Protein AF-A0A5J4XLV8-F1 (afdb_monomer)

Sequence (204 aa):
MEPTKLISLADFHRIQFVAARIASVKVNKTARVPAYLCSLELGTPLMELTAQHTKEEVNGKTLLAVANFPRKQIGPRMSDCLITGKSEQLKTNSRDLTWQNFTAANIKVGTVTDARLDTSIQHIESGRAAYIACIDFGANTGVQPAHAILDSKVFASPDALLHKQMLALTNLVNNNPVTPIILSVGGQAVLQPAKPVANGYVLA

Secondary structure (DSSP, 8-state):
-PPPPPB-HHHHHTS-EEEEEEEEEEE-TT-SS-EEEEEETTTEEEEEEETTS-HHHHTT-EEEEETTSPPEEETTEEE-TT----TTTS--S-S---HHHHHTS-EEEEEEEEEEE-TT--SPPTTEEEEEEEEE--TTT-EEEEEEEEETTTS-SGGGGTT-EEEEE--B--SSS---EE-EETTTEE---SS---TT-B--

Mean predicted aligned error: 7.86 Å

Radius of gyration: 18.02 Å; Cα contacts (8 Å, |Δi|>4): 442; chains: 1; bounding box: 50×33×42 Å

pLDDT: mean 81.4, std 15.74, range [31.06, 98.44]

Foldseek 3Di:
DPPQAFDEPVLVVLFDKDWWFWPAWDWPPPDPATWIFTDTPLQWGTDIGGPPDDRVLRHRDIDIAGQQADFPDDGPDGDSPSIDHPCVRDPHDHSHDDPVSVVSQFKWKWFFADKAWDPPDPDADPQKTKMWTFTQQDDVPGTFTEIEIARCVQCVGRVVRHGAIAIWRQRYPDPPPGGIYFDDDVRNGTDGDSDDDDRNDTDD

Nearest PDB structures (foldseek):
  3koj-assembly1_A  TM=5.271E-01  e=3.785E-01  Synechococcus elongatus PCC 6301
  8fzj-assembly1_l  TM=4.514E-01  e=5.889E-01  Escherichia coli
  6bhw-assembly2_E  TM=4.043E-01  e=6.223E-01  Bacillus subtilis subsp. subtilis str. 168
  6bhx-assembly1_D  TM=3.869E-01  e=6.577E-01  Bacillus subtilis subsp. subtilis str. 168
  7u5c-assembly1_C  TM=4.934E-01  e=1.081E+00  Homo sapiens

Solvent-accessible surface area (backbone atoms only — not comparable to full-atom values): 11513 Å² total; per-residue (Å²): 130,80,80,78,63,67,31,48,65,68,60,54,66,66,58,41,75,42,82,40,40,30,69,43,74,41,78,37,87,83,50,96,56,67,26,29,36,31,29,37,69,72,74,24,65,54,32,79,44,65,60,89,56,55,71,76,75,48,55,69,37,72,42,83,37,46,45,23,46,56,79,40,77,52,85,98,40,79,26,42,50,54,39,39,38,56,75,91,73,41,91,68,69,76,50,73,49,46,69,68,64,55,58,46,50,47,28,26,31,19,35,24,77,42,54,38,77,39,85,80,67,75,88,67,60,91,67,46,42,42,32,38,29,35,27,34,25,29,92,92,69,36,71,42,61,24,39,39,68,30,28,35,82,76,48,73,49,43,72,78,49,51,73,39,56,33,34,24,38,56,32,47,62,56,71,90,75,67,54,26,34,52,42,51,59,89,27,70,42,73,41,51,71,96,58,96,72,66,46,47,45,58,63,118

Structure (mmCIF, N/CA/C/O backbone):
data_AF-A0A5J4XLV8-F1
#
_entry.id   AF-A0A5J4XLV8-F1
#
loop_
_atom_site.group_PDB
_atom_site.id
_atom_site.type_symbol
_atom_site.label_atom_id
_atom_site.label_alt_id
_atom_site.label_comp_id
_atom_site.label_asym_id
_atom_site.label_entity_id
_atom_site.label_seq_id
_atom_site.pdbx_PDB_ins_code
_atom_site.Cartn_x
_atom_site.Cartn_y
_atom_site.Cartn_z
_atom_site.occupancy
_atom_site.B_iso_or_equiv
_atom_site.auth_seq_id
_atom_site.auth_comp_id
_atom_site.auth_asym_id
_atom_site.auth_atom_id
_atom_site.pdbx_PDB_model_num
ATOM 1 N N . MET A 1 1 ? -11.190 11.605 -17.755 1.00 49.19 1 MET A N 1
ATOM 2 C CA . MET A 1 1 ? -10.580 11.652 -16.408 1.00 49.19 1 MET A CA 1
ATOM 3 C C . MET A 1 1 ? -9.784 12.935 -16.324 1.00 49.19 1 MET A C 1
ATOM 5 O O . MET A 1 1 ? -9.013 13.183 -17.243 1.00 49.19 1 MET A O 1
ATOM 9 N N . GLU A 1 2 ? -9.988 13.755 -15.294 1.00 46.91 2 GLU A N 1
ATOM 10 C CA . GLU A 1 2 ? -9.080 14.882 -15.059 1.00 46.91 2 GLU A CA 1
ATOM 11 C C . GLU A 1 2 ? -7.661 14.356 -14.782 1.00 46.91 2 GLU A C 1
ATOM 13 O O . GLU A 1 2 ? -7.518 13.293 -14.160 1.00 46.91 2 GLU A O 1
ATOM 18 N N . PRO A 1 3 ? -6.611 15.043 -15.263 1.00 61.59 3 PRO A N 1
ATOM 19 C CA . PRO A 1 3 ? -5.239 14.644 -14.990 1.00 61.59 3 PRO A CA 1
ATOM 20 C C . PRO A 1 3 ? -5.006 14.633 -13.478 1.00 61.59 3 PRO A C 1
ATOM 22 O O . PRO A 1 3 ? -5.323 15.593 -12.777 1.00 61.59 3 PRO A O 1
ATOM 25 N N . THR A 1 4 ? -4.462 13.529 -12.960 1.00 74.06 4 THR A N 1
ATOM 26 C CA . THR A 1 4 ? -4.121 13.442 -11.538 1.00 74.06 4 THR A CA 1
ATOM 27 C C . THR A 1 4 ? -3.088 14.518 -11.217 1.00 74.06 4 THR A C 1
ATOM 29 O O . THR A 1 4 ? -1.989 14.508 -11.768 1.00 74.06 4 THR A O 1
ATOM 32 N N . LYS A 1 5 ? -3.436 15.438 -10.314 1.00 86.69 5 LYS A N 1
ATOM 33 C CA . LYS A 1 5 ? -2.518 16.471 -9.829 1.00 86.69 5 LYS A CA 1
ATOM 34 C C . LYS A 1 5 ? -1.270 15.811 -9.239 1.00 86.69 5 LYS A C 1
ATOM 36 O O . LYS A 1 5 ? -1.394 14.930 -8.392 1.00 86.69 5 LYS A O 1
ATOM 41 N N . LEU A 1 6 ? -0.086 16.234 -9.673 1.00 91.69 6 LEU A N 1
ATOM 42 C CA . LEU A 1 6 ? 1.169 15.745 -9.107 1.00 91.69 6 LEU A CA 1
ATOM 43 C C . LEU A 1 6 ? 1.390 16.312 -7.697 1.00 91.69 6 LEU A C 1
ATOM 45 O O . LEU A 1 6 ? 0.985 17.443 -7.413 1.00 91.69 6 LEU A O 1
ATOM 49 N N . ILE A 1 7 ? 2.046 15.540 -6.831 1.00 93.50 7 ILE A N 1
ATOM 50 C CA . ILE A 1 7 ? 2.396 15.949 -5.464 1.00 93.50 7 ILE A CA 1
ATOM 51 C C . ILE A 1 7 ? 3.906 15.967 -5.254 1.00 93.50 7 ILE A C 1
ATOM 53 O O . ILE A 1 7 ? 4.619 15.134 -5.802 1.00 93.50 7 ILE A O 1
ATOM 57 N N . SER A 1 8 ? 4.417 16.896 -4.449 1.00 93.19 8 SER A N 1
ATOM 58 C CA . SER A 1 8 ? 5.842 16.902 -4.111 1.00 93.19 8 SER A CA 1
ATOM 59 C C . SER A 1 8 ? 6.184 15.832 -3.066 1.00 93.19 8 SER A C 1
ATOM 61 O O . SER A 1 8 ? 5.317 15.352 -2.331 1.00 93.19 8 SER A O 1
ATOM 63 N N . LEU A 1 9 ? 7.472 15.496 -2.938 1.00 90.38 9 LEU A N 1
ATOM 64 C CA . LEU A 1 9 ? 7.950 14.643 -1.843 1.00 90.38 9 LEU A CA 1
ATOM 65 C C . LEU A 1 9 ? 7.656 15.258 -0.469 1.00 90.38 9 LEU A C 1
ATOM 67 O O . LEU A 1 9 ? 7.317 14.538 0.466 1.00 90.38 9 LEU A O 1
ATOM 71 N N . ALA A 1 10 ? 7.724 16.587 -0.360 1.00 91.00 10 ALA A N 1
ATOM 72 C CA . ALA A 1 10 ? 7.365 17.293 0.861 1.00 91.00 10 ALA A CA 1
ATOM 73 C C . ALA A 1 10 ? 5.879 17.103 1.202 1.00 91.00 10 ALA A C 1
ATOM 75 O O . ALA A 1 10 ? 5.565 16.788 2.347 1.00 91.00 10 ALA A O 1
ATOM 76 N N . ASP A 1 11 ? 4.978 17.218 0.219 1.00 92.00 11 ASP A N 1
ATOM 77 C CA . ASP A 1 11 ? 3.544 16.969 0.419 1.00 92.00 11 ASP A CA 1
ATOM 78 C C . ASP A 1 11 ? 3.285 15.530 0.868 1.00 92.00 11 ASP A C 1
ATOM 80 O O . ASP A 1 11 ? 2.522 15.309 1.808 1.00 92.00 11 ASP A O 1
ATOM 84 N N . PHE A 1 12 ? 3.957 14.555 0.248 1.00 91.44 12 PHE A N 1
ATOM 85 C CA . PHE A 1 12 ? 3.837 13.155 0.644 1.00 91.44 12 PHE A CA 1
ATOM 86 C C . PHE A 1 12 ? 4.337 12.916 2.077 1.00 91.44 12 PHE A C 1
ATOM 88 O O . PHE A 1 12 ? 3.645 12.284 2.870 1.00 91.44 12 PHE A O 1
ATOM 95 N N . HIS A 1 13 ? 5.490 13.481 2.452 1.00 88.94 13 HIS A N 1
ATOM 96 C CA . HIS A 1 13 ? 6.049 13.374 3.806 1.00 88.94 13 HIS A CA 1
ATOM 97 C C . HIS A 1 13 ? 5.199 14.052 4.888 1.00 88.94 13 HIS A C 1
ATOM 99 O O . HIS A 1 13 ? 5.360 13.745 6.073 1.00 88.94 13 HIS A O 1
ATOM 105 N N . ARG A 1 14 ? 4.269 14.946 4.521 1.00 89.94 14 ARG A N 1
ATOM 106 C CA . ARG A 1 14 ? 3.276 15.451 5.479 1.00 89.94 14 ARG A CA 1
ATOM 107 C C . ARG A 1 14 ? 2.314 14.359 5.931 1.00 89.94 14 ARG A C 1
ATOM 109 O O . ARG A 1 14 ? 1.771 14.492 7.022 1.00 89.94 14 ARG A O 1
ATOM 116 N N . ILE A 1 15 ? 2.098 13.301 5.152 1.00 88.56 15 ILE A N 1
ATOM 117 C CA . ILE A 1 15 ? 1.229 12.183 5.527 1.00 88.56 15 ILE A CA 1
ATOM 118 C C . ILE A 1 15 ? 2.027 11.219 6.406 1.00 88.56 15 ILE A C 1
ATOM 120 O O . ILE A 1 15 ? 2.972 10.577 5.951 1.00 88.56 15 ILE A O 1
ATOM 124 N N . GLN A 1 16 ? 1.642 11.089 7.675 1.00 84.06 16 GLN A N 1
ATOM 125 C CA . GLN A 1 16 ? 2.332 10.184 8.585 1.00 84.06 16 GLN A CA 1
ATOM 126 C C . GLN A 1 16 ? 1.680 8.805 8.593 1.00 84.06 16 GLN A C 1
ATOM 128 O O . GLN A 1 16 ? 0.716 8.562 9.321 1.00 84.06 16 GLN A O 1
ATOM 133 N N . PHE A 1 17 ? 2.252 7.888 7.820 1.00 84.06 17 PHE A N 1
ATOM 134 C CA . PHE A 1 17 ? 1.887 6.479 7.869 1.00 84.06 17 PHE A CA 1
ATOM 135 C C . PHE A 1 17 ? 2.520 5.774 9.071 1.00 84.06 17 PHE A C 1
ATOM 137 O O . PHE A 1 17 ? 3.694 5.970 9.382 1.00 84.06 17 PHE A O 1
ATOM 144 N N . VAL A 1 18 ? 1.747 4.913 9.728 1.00 78.62 18 VAL A N 1
ATOM 145 C CA . VAL A 1 18 ? 2.200 4.078 10.842 1.00 78.62 18 VAL A CA 1
ATOM 146 C C . VAL A 1 18 ? 1.751 2.644 10.594 1.00 78.62 18 VAL A C 1
ATOM 148 O O . VAL A 1 18 ? 0.561 2.384 10.430 1.00 78.62 18 VAL A O 1
ATOM 151 N N . ALA A 1 19 ? 2.706 1.715 10.576 1.00 78.00 19 ALA A N 1
ATOM 152 C CA . ALA A 1 19 ? 2.425 0.286 10.599 1.00 78.00 19 ALA A CA 1
ATOM 153 C C . ALA A 1 19 ? 2.292 -0.162 12.059 1.00 78.00 19 ALA A C 1
ATOM 155 O O . ALA A 1 19 ? 3.236 -0.028 12.837 1.00 78.00 19 ALA A O 1
ATOM 156 N N . ALA A 1 20 ? 1.124 -0.668 12.442 1.00 75.88 20 ALA A N 1
ATOM 157 C CA . ALA A 1 20 ? 0.829 -1.006 13.826 1.00 75.88 20 ALA A CA 1
ATOM 158 C C . ALA A 1 20 ? 0.166 -2.373 13.945 1.00 75.88 20 ALA A C 1
ATOM 160 O O . ALA A 1 20 ? -0.808 -2.668 13.251 1.00 75.88 20 ALA A O 1
ATOM 161 N N . ARG A 1 21 ? 0.675 -3.198 14.862 1.00 81.69 21 ARG A N 1
ATOM 162 C CA . ARG A 1 21 ? 0.064 -4.481 15.197 1.00 81.69 21 ARG A CA 1
ATOM 163 C C . ARG A 1 21 ? -1.148 -4.275 16.093 1.00 81.69 21 ARG A C 1
ATOM 165 O O . ARG A 1 21 ? -1.104 -3.506 17.054 1.00 81.69 21 ARG A O 1
ATOM 172 N N . ILE A 1 22 ? -2.220 -4.992 15.786 1.00 80.75 22 ILE A N 1
ATOM 173 C CA . ILE A 1 22 ? -3.427 -5.003 16.602 1.00 80.75 22 ILE A CA 1
ATOM 174 C C . ILE A 1 22 ? -3.209 -5.882 17.830 1.00 80.75 22 ILE A C 1
ATOM 176 O O . ILE A 1 22 ? -3.033 -7.094 17.717 1.00 80.75 22 ILE A O 1
ATOM 180 N N . ALA A 1 23 ? -3.276 -5.248 18.998 1.00 79.69 23 ALA A N 1
ATOM 181 C CA . ALA A 1 23 ? -3.174 -5.875 20.307 1.00 79.69 23 ALA A CA 1
ATOM 182 C C . ALA A 1 23 ? -4.492 -6.536 20.743 1.00 79.69 23 ALA A C 1
ATOM 184 O O . ALA A 1 23 ? -4.485 -7.583 21.383 1.00 79.69 23 ALA A O 1
ATOM 185 N N . SER A 1 24 ? -5.642 -5.921 20.439 1.00 79.69 24 SER A N 1
ATOM 186 C CA . SER A 1 24 ? -6.953 -6.503 20.763 1.00 79.69 24 SER A CA 1
ATOM 187 C C . SER A 1 24 ? -8.072 -5.946 19.890 1.00 79.69 24 SER A C 1
ATOM 189 O O . SER A 1 24 ? -7.963 -4.829 19.392 1.00 79.69 24 SER A O 1
ATOM 191 N N . VAL A 1 25 ? -9.163 -6.705 19.744 1.00 81.69 25 VAL A N 1
ATOM 192 C CA . VAL A 1 25 ? -10.350 -6.333 18.956 1.00 81.69 25 VAL A CA 1
ATOM 193 C C . VAL A 1 25 ? -11.621 -6.557 19.782 1.00 81.69 25 VAL A C 1
ATOM 195 O O . VAL A 1 25 ? -11.826 -7.639 20.341 1.00 81.69 25 VAL A O 1
ATOM 198 N N . LYS A 1 26 ? -12.501 -5.551 19.851 1.00 81.50 26 LYS A N 1
ATOM 199 C CA . LYS A 1 26 ? -13.803 -5.599 20.546 1.00 81.50 26 LYS A CA 1
ATOM 200 C C . LYS A 1 26 ? -14.918 -5.122 19.620 1.00 81.50 26 LYS A C 1
ATOM 202 O O . LYS A 1 26 ? -14.705 -4.214 18.838 1.00 81.50 26 LYS A O 1
ATOM 207 N N . VAL A 1 27 ? -16.121 -5.682 19.714 1.00 80.56 27 VAL A N 1
ATOM 208 C CA . VAL A 1 27 ? -17.274 -5.200 18.925 1.00 80.56 27 VAL A CA 1
ATOM 209 C C . VAL A 1 27 ? -17.717 -3.819 19.423 1.00 80.56 27 VAL A C 1
ATOM 211 O O . VAL A 1 27 ? -17.908 -3.635 20.629 1.00 80.56 27 VAL A O 1
ATOM 214 N N . ASN A 1 28 ? -17.928 -2.865 18.511 1.00 78.38 28 ASN A N 1
ATOM 215 C CA . ASN A 1 28 ? -18.548 -1.580 18.819 1.00 78.38 28 ASN A CA 1
ATOM 216 C C . ASN A 1 28 ? -20.077 -1.719 18.839 1.00 78.38 28 ASN A C 1
ATOM 218 O O . ASN A 1 28 ? -20.755 -1.481 17.844 1.00 78.38 28 ASN A O 1
ATOM 222 N N . LYS A 1 29 ? -20.636 -2.078 19.999 1.00 80.62 29 LYS A N 1
ATOM 223 C CA . LYS A 1 29 ? -22.095 -2.214 20.175 1.00 80.62 29 LYS A CA 1
ATOM 224 C C . LYS A 1 29 ? -22.867 -0.895 20.020 1.00 80.62 29 LYS A C 1
ATOM 226 O O . LYS A 1 29 ? -24.085 -0.923 19.918 1.00 80.62 29 LYS A O 1
ATOM 231 N N . THR A 1 30 ? -22.174 0.245 20.047 1.00 73.31 30 THR A N 1
ATOM 232 C CA . THR A 1 30 ? -22.780 1.584 19.947 1.00 73.31 30 THR A CA 1
ATOM 233 C C . THR A 1 30 ? -22.734 2.174 18.536 1.00 73.31 30 THR A C 1
ATOM 235 O O . THR A 1 30 ? -23.269 3.260 18.317 1.00 73.31 30 THR A O 1
ATOM 238 N N . ALA A 1 31 ? -22.095 1.494 17.579 1.00 69.56 31 ALA A N 1
ATOM 239 C CA . ALA A 1 31 ? -21.977 1.982 16.211 1.00 69.56 31 ALA A CA 1
ATOM 240 C C . ALA A 1 31 ? -23.289 1.816 15.430 1.00 69.56 31 ALA A C 1
ATOM 242 O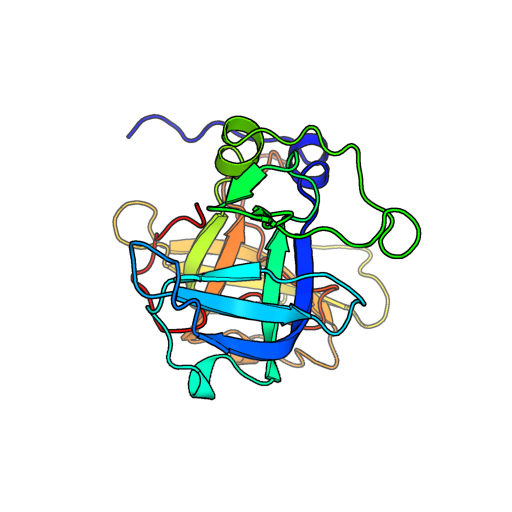 O . ALA A 1 31 ? -23.983 0.810 15.559 1.00 69.56 31 ALA A O 1
ATOM 243 N N . ARG A 1 32 ? -23.600 2.794 14.568 1.00 69.94 32 ARG A N 1
ATOM 244 C CA . ARG A 1 32 ? -24.739 2.711 13.631 1.00 69.94 32 ARG A CA 1
ATOM 245 C C . ARG A 1 32 ? -24.514 1.675 12.526 1.00 69.94 32 ARG A C 1
ATOM 247 O O . ARG A 1 32 ? -25.474 1.138 11.990 1.00 69.94 32 ARG A O 1
ATOM 254 N N . VAL A 1 33 ? -23.252 1.419 12.188 1.00 70.56 33 VAL A N 1
ATOM 255 C CA . VAL A 1 33 ? -22.809 0.395 11.235 1.00 70.56 33 VAL A CA 1
ATOM 256 C C . VAL A 1 33 ? -21.956 -0.605 12.011 1.00 70.56 33 VAL A C 1
ATOM 258 O O . VAL A 1 33 ? -21.163 -0.160 12.841 1.00 70.56 33 VAL A O 1
ATOM 261 N N . PRO A 1 34 ? -22.074 -1.925 11.773 1.00 73.31 34 PRO A N 1
ATOM 262 C CA . PRO A 1 34 ? -21.227 -2.910 12.433 1.00 73.31 34 PRO A CA 1
ATOM 263 C C . PRO A 1 34 ? -19.745 -2.537 12.331 1.00 73.31 34 PRO A C 1
ATOM 265 O O . PRO A 1 34 ? -19.217 -2.330 11.236 1.00 73.31 34 PRO A O 1
ATOM 268 N N . ALA A 1 35 ? -19.083 -2.434 13.480 1.00 72.25 35 ALA A N 1
ATOM 269 C CA . ALA A 1 35 ? -17.694 -2.014 13.568 1.00 72.25 35 ALA A CA 1
ATOM 270 C C . ALA A 1 35 ? -16.994 -2.641 14.777 1.00 72.25 35 ALA A C 1
ATOM 272 O O . ALA A 1 35 ? -17.630 -3.094 15.735 1.00 72.25 35 ALA A O 1
ATOM 273 N N . TYR A 1 36 ? -15.668 -2.644 14.739 1.00 75.44 36 TYR A N 1
ATOM 274 C CA . TYR A 1 36 ? -14.790 -3.101 15.799 1.00 75.44 36 TYR A CA 1
ATOM 275 C C . TYR A 1 36 ? -13.962 -1.948 16.352 1.00 75.44 36 TYR A C 1
ATOM 277 O O . TYR A 1 36 ? -13.490 -1.099 15.608 1.00 75.44 36 TYR A O 1
ATOM 285 N N . LEU A 1 37 ? -13.745 -1.961 17.661 1.00 74.19 37 LEU A N 1
ATOM 286 C CA . LEU A 1 37 ? -12.768 -1.153 18.370 1.00 74.19 37 LEU A CA 1
ATOM 287 C C . LEU A 1 37 ? -11.480 -1.972 18.507 1.00 74.19 37 LEU A C 1
ATOM 289 O O . LEU A 1 37 ? -11.463 -2.963 19.246 1.00 74.19 37 LEU A O 1
ATOM 293 N N . CYS A 1 38 ? -10.413 -1.571 17.821 1.00 72.38 38 CYS A N 1
ATOM 294 C CA . CYS A 1 38 ? -9.117 -2.247 17.872 1.00 72.38 38 CYS A CA 1
ATOM 295 C C . CYS A 1 38 ? -8.104 -1.435 18.690 1.00 72.38 38 CYS A C 1
ATOM 297 O O . CYS A 1 38 ? -7.987 -0.229 18.507 1.00 72.38 38 CYS A O 1
ATOM 299 N N . SER A 1 39 ? -7.348 -2.076 19.578 1.00 72.44 39 SER A N 1
ATOM 300 C CA . SER A 1 39 ? -6.186 -1.474 20.252 1.00 72.44 39 SER A CA 1
ATOM 301 C C . SER A 1 39 ? -4.908 -1.838 19.511 1.00 72.44 39 SER A C 1
ATOM 303 O O . SER A 1 39 ? -4.804 -2.959 19.017 1.00 72.44 39 SER A O 1
ATOM 305 N N . LEU A 1 40 ? -3.925 -0.940 19.488 1.00 73.62 40 LEU A N 1
ATOM 306 C CA . LEU A 1 40 ? -2.628 -1.176 18.851 1.00 73.62 40 LEU A CA 1
ATOM 307 C C . LEU A 1 40 ? -1.512 -1.338 19.887 1.00 73.62 40 LEU A C 1
ATOM 309 O O . LEU A 1 40 ? -1.554 -0.719 20.948 1.00 73.62 40 LEU A O 1
ATOM 313 N N . GLU A 1 41 ? -0.493 -2.133 19.557 1.00 71.56 41 GLU A N 1
ATOM 314 C CA . GLU A 1 41 ? 0.671 -2.376 20.429 1.00 71.56 41 GLU A CA 1
ATOM 315 C C . GLU A 1 41 ? 1.546 -1.125 20.651 1.00 71.56 41 GLU A C 1
ATOM 317 O O . GLU A 1 41 ? 2.334 -1.081 21.589 1.00 71.56 41 GLU A O 1
ATOM 322 N N . LEU A 1 42 ? 1.350 -0.056 19.872 1.00 63.19 42 LEU A N 1
ATOM 323 C CA . LEU A 1 42 ? 2.042 1.235 20.011 1.00 63.19 42 LEU A CA 1
ATOM 324 C C . LEU A 1 42 ? 1.488 2.114 21.163 1.00 63.19 42 LEU A C 1
ATOM 326 O O . LEU A 1 42 ? 1.550 3.342 21.095 1.00 63.19 42 LEU A O 1
ATOM 330 N N . GLY A 1 43 ? 0.882 1.518 22.199 1.00 48.97 43 GLY A N 1
ATOM 331 C CA . GLY A 1 43 ? 0.344 2.235 23.373 1.00 48.97 43 GLY A CA 1
ATOM 332 C C . GLY A 1 43 ? -0.895 3.108 23.100 1.00 48.97 43 GLY A C 1
ATOM 333 O O . GLY A 1 43 ? -1.221 4.016 23.863 1.00 48.97 43 GLY A O 1
ATOM 334 N N . THR A 1 44 ? -1.584 2.859 21.991 1.00 52.25 44 THR A N 1
ATOM 335 C CA . THR A 1 44 ? -2.524 3.778 21.329 1.00 52.25 44 THR A CA 1
ATOM 336 C C . THR A 1 44 ? -3.994 3.445 21.674 1.00 52.25 44 THR A C 1
ATOM 338 O O . THR A 1 44 ? -4.336 2.257 21.685 1.00 52.25 44 THR A O 1
ATOM 341 N N . PRO A 1 45 ? -4.911 4.409 21.943 1.00 49.28 45 PRO A N 1
ATOM 342 C CA . PRO A 1 45 ? -6.326 4.115 22.150 1.00 49.28 45 PRO A CA 1
ATOM 343 C C . PRO A 1 45 ? -7.018 3.679 20.848 1.00 49.28 45 PRO A C 1
ATOM 345 O O . PRO A 1 45 ? -6.459 3.718 19.756 1.00 49.28 45 PRO A O 1
ATOM 348 N N . LEU A 1 46 ? -8.259 3.228 21.010 1.00 51.00 46 LEU A N 1
ATOM 349 C CA . LEU A 1 46 ? -9.014 2.395 20.077 1.00 51.00 46 LEU A CA 1
ATOM 350 C C . LEU A 1 46 ? -9.217 3.028 18.683 1.00 51.00 46 LEU A C 1
ATOM 352 O O . LEU A 1 46 ? -9.727 4.141 18.580 1.00 51.00 46 LEU A O 1
ATOM 356 N N . MET A 1 47 ? -8.900 2.283 17.620 1.00 60.97 47 MET A N 1
ATOM 357 C CA . MET A 1 47 ? -9.326 2.568 16.245 1.00 60.97 47 MET A CA 1
ATOM 358 C C . MET A 1 47 ? -10.667 1.908 15.941 1.00 60.97 47 MET A C 1
ATOM 360 O O . MET A 1 47 ? -10.929 0.816 16.440 1.00 60.97 47 MET A O 1
ATOM 364 N N . GLU A 1 48 ? -11.498 2.543 15.116 1.00 52.34 48 GLU A N 1
ATOM 365 C CA . GLU A 1 48 ? -12.750 1.943 14.654 1.00 52.34 48 GLU A CA 1
ATOM 366 C C . GLU A 1 48 ? -12.588 1.385 13.240 1.00 52.34 48 GLU A C 1
ATOM 368 O O . GLU A 1 48 ? -12.271 2.118 12.307 1.00 52.34 48 GLU A O 1
ATOM 373 N N . LEU A 1 49 ? -12.795 0.078 13.096 1.00 62.28 49 LEU A N 1
ATOM 374 C CA . LEU A 1 49 ? -12.748 -0.643 11.829 1.00 62.28 49 LEU A CA 1
ATOM 375 C C . LEU A 1 49 ? -14.160 -1.129 11.497 1.00 62.28 49 LEU A C 1
ATOM 377 O O . LEU A 1 49 ? -14.735 -1.902 12.259 1.00 62.28 49 LEU A O 1
ATOM 381 N N . THR A 1 50 ? -14.735 -0.696 10.378 1.00 58.59 50 THR A N 1
ATOM 382 C CA . THR A 1 50 ? -16.033 -1.212 9.915 1.00 58.59 50 THR A CA 1
ATOM 383 C C . THR A 1 50 ? -15.939 -2.713 9.619 1.00 58.59 50 THR A C 1
ATOM 385 O O . THR A 1 50 ? -14.889 -3.218 9.223 1.00 58.59 50 THR A O 1
ATOM 388 N N . ALA A 1 51 ? -17.025 -3.461 9.836 1.00 59.25 51 ALA A N 1
ATOM 389 C CA . ALA A 1 51 ? -17.033 -4.928 9.807 1.00 59.25 51 ALA A CA 1
ATOM 390 C C . ALA A 1 51 ? -16.998 -5.536 8.386 1.00 59.25 51 ALA A C 1
ATOM 392 O O . ALA A 1 51 ? -17.774 -6.428 8.059 1.00 59.25 51 ALA A O 1
ATOM 393 N N . GLN A 1 52 ? -16.087 -5.066 7.532 1.00 65.06 52 GLN A N 1
ATOM 394 C CA . GLN A 1 52 ? -15.729 -5.725 6.266 1.00 65.06 52 GLN A CA 1
ATOM 395 C C . GLN A 1 52 ? -14.761 -6.909 6.473 1.00 65.06 52 GLN A C 1
ATOM 397 O O . GLN A 1 52 ? -14.496 -7.696 5.558 1.00 65.06 52 GLN A O 1
ATOM 402 N N . HIS A 1 53 ? -14.240 -7.041 7.693 1.00 67.62 53 HIS A N 1
ATOM 403 C CA . HIS A 1 53 ? -13.362 -8.117 8.126 1.00 67.62 53 HIS A CA 1
ATOM 404 C C . HIS A 1 53 ? -13.915 -8.784 9.377 1.00 67.62 53 HIS A C 1
ATOM 406 O O . HIS A 1 53 ? -14.564 -8.120 10.180 1.00 67.62 53 HIS A O 1
ATOM 412 N N . THR A 1 54 ? -13.649 -10.072 9.570 1.00 73.38 54 THR A N 1
ATOM 413 C CA . THR A 1 54 ? -13.989 -10.734 10.835 1.00 73.38 54 THR A CA 1
ATOM 414 C C . THR A 1 54 ? -12.990 -10.353 11.926 1.00 73.38 54 THR A C 1
ATOM 416 O O . THR A 1 54 ? -11.871 -9.908 11.661 1.00 73.38 54 THR A O 1
ATOM 419 N N . LYS A 1 55 ? -13.369 -10.549 13.191 1.00 72.62 55 LYS A N 1
ATOM 420 C CA . LYS A 1 55 ? -12.465 -10.322 14.326 1.00 72.62 55 LYS A CA 1
ATOM 421 C C . LYS A 1 55 ? -11.195 -11.173 14.198 1.00 72.62 55 LYS A C 1
ATOM 423 O O . LYS A 1 55 ? -10.101 -10.703 14.502 1.00 72.62 55 LYS A O 1
ATOM 428 N N . GLU A 1 56 ? -11.353 -12.409 13.743 1.00 76.44 56 GLU A N 1
ATOM 429 C CA . GLU A 1 56 ? -10.299 -13.405 13.569 1.00 76.44 56 GLU A CA 1
ATOM 430 C C . GLU A 1 56 ? -9.356 -13.033 12.417 1.00 76.44 56 GLU A C 1
ATOM 432 O O . GLU A 1 56 ? -8.151 -13.240 12.525 1.00 76.44 56 GLU A O 1
ATOM 437 N N . GLU A 1 57 ? -9.880 -12.424 11.348 1.00 72.44 57 GLU A N 1
ATOM 438 C CA . GLU A 1 57 ? -9.076 -11.917 10.229 1.00 72.44 57 GLU A CA 1
ATOM 439 C C . GLU A 1 57 ? -8.166 -10.752 10.639 1.00 72.44 57 GLU A C 1
ATOM 441 O O . GLU A 1 57 ? -7.097 -10.573 10.058 1.00 72.44 57 GLU A O 1
ATOM 446 N N . VAL A 1 58 ? -8.593 -9.961 11.627 1.00 72.81 58 VAL A N 1
ATOM 447 C CA . VAL A 1 58 ? -7.973 -8.686 12.017 1.00 72.81 58 VAL A CA 1
ATOM 448 C C . VAL A 1 58 ? -7.007 -8.861 13.192 1.00 72.81 58 VAL A C 1
ATOM 450 O O . VAL A 1 58 ? -5.965 -8.209 13.252 1.00 72.81 58 VAL A O 1
ATOM 453 N N . ASN A 1 59 ? -7.314 -9.753 14.134 1.00 77.00 59 ASN A N 1
ATOM 454 C CA . ASN A 1 59 ? -6.534 -9.907 15.358 1.00 77.00 59 ASN A CA 1
ATOM 455 C C . ASN A 1 59 ? -5.074 -10.323 15.084 1.00 77.00 59 ASN A C 1
ATOM 457 O O . ASN A 1 59 ? -4.808 -11.268 14.344 1.00 77.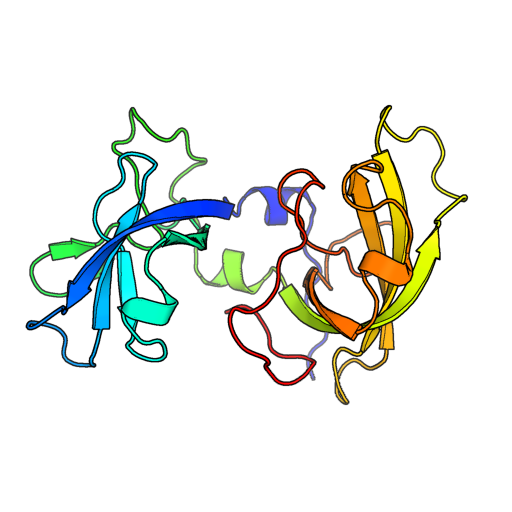00 59 ASN A O 1
ATOM 461 N N . GLY A 1 60 ? -4.116 -9.619 15.698 1.00 74.88 60 GLY A N 1
ATOM 462 C CA . GLY A 1 60 ? -2.682 -9.876 15.525 1.00 74.88 60 GLY A CA 1
ATOM 463 C C . GLY A 1 60 ? -2.104 -9.479 14.162 1.00 74.88 60 GLY A C 1
ATOM 464 O O . GLY A 1 60 ? -0.911 -9.687 13.938 1.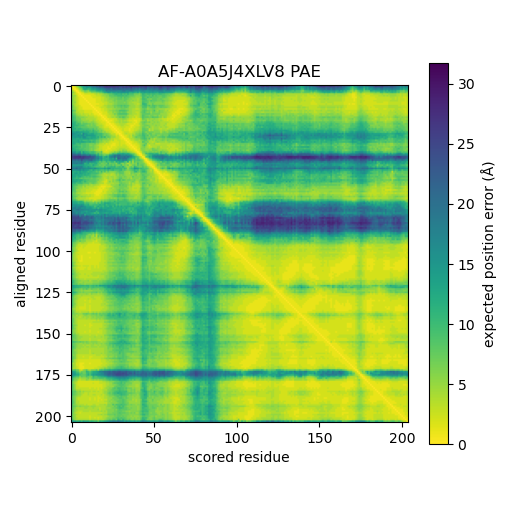00 74.88 60 GLY A O 1
ATOM 465 N N . LYS A 1 61 ? -2.905 -8.902 13.256 1.00 80.94 61 LYS A N 1
ATOM 466 C CA . LYS A 1 61 ? -2.411 -8.338 11.995 1.00 80.94 61 LYS A CA 1
ATOM 467 C C . LYS A 1 61 ? -1.775 -6.971 12.213 1.00 80.94 61 LYS A C 1
ATOM 469 O O . LYS A 1 61 ? -2.111 -6.248 13.154 1.00 80.94 61 LYS A O 1
ATOM 474 N N . THR A 1 62 ? -0.884 -6.615 11.297 1.00 79.25 62 THR A N 1
ATOM 475 C CA . THR A 1 62 ? -0.344 -5.261 11.171 1.00 79.25 62 THR A CA 1
ATOM 476 C C . THR A 1 62 ? -1.196 -4.482 10.182 1.00 79.25 62 THR A C 1
ATOM 478 O O . THR A 1 62 ? -1.416 -4.940 9.063 1.00 79.25 62 THR A O 1
ATOM 481 N N . LEU A 1 63 ? -1.665 -3.308 10.591 1.00 78.50 63 LEU A N 1
ATOM 482 C CA . LEU A 1 63 ? -2.404 -2.380 9.742 1.00 78.50 63 LEU A CA 1
ATOM 483 C C . LEU A 1 63 ? -1.554 -1.155 9.431 1.00 78.50 63 LEU A C 1
ATOM 485 O O . LEU A 1 63 ? -0.726 -0.744 10.243 1.00 78.50 63 LEU A O 1
ATOM 489 N N . LEU A 1 64 ? -1.807 -0.556 8.271 1.00 81.69 64 LEU A N 1
ATOM 490 C CA . LEU A 1 64 ? -1.348 0.787 7.944 1.00 81.69 64 LEU A CA 1
ATOM 491 C C . LEU A 1 64 ? -2.394 1.800 8.427 1.00 81.69 64 LEU A C 1
ATOM 493 O O . LEU A 1 64 ? -3.570 1.679 8.090 1.00 81.69 64 LEU A O 1
ATOM 497 N N . ALA A 1 65 ? -1.968 2.802 9.188 1.00 77.88 65 ALA A N 1
ATOM 498 C CA . ALA A 1 65 ? -2.805 3.900 9.665 1.00 77.88 65 ALA A CA 1
ATOM 499 C C . ALA A 1 65 ? -2.174 5.262 9.339 1.00 77.88 65 ALA A C 1
ATOM 501 O O . ALA A 1 65 ? -0.970 5.336 9.100 1.00 77.88 65 ALA A O 1
ATOM 502 N N . VAL A 1 66 ? -2.973 6.335 9.348 1.00 78.81 66 VAL A N 1
ATOM 503 C CA . VAL A 1 66 ? -2.512 7.714 9.098 1.00 78.81 66 VAL A CA 1
ATOM 504 C C . VAL A 1 66 ? -2.651 8.554 10.368 1.00 78.81 66 VAL A C 1
ATOM 506 O O . VAL A 1 66 ? -3.731 9.038 10.698 1.00 78.81 66 VAL A O 1
ATOM 509 N N . ALA A 1 67 ? -1.547 8.757 11.079 1.00 74.62 67 ALA A N 1
ATOM 510 C CA . ALA A 1 67 ? -1.563 9.146 12.491 1.00 74.62 67 ALA A CA 1
ATOM 511 C C . ALA A 1 67 ? -1.684 10.657 12.778 1.00 74.62 67 ALA A C 1
ATOM 513 O O . ALA A 1 67 ? -1.736 11.059 13.943 1.00 74.62 67 ALA A O 1
ATOM 514 N N . ASN A 1 68 ? -1.697 11.517 11.754 1.00 77.06 68 ASN A N 1
ATOM 515 C CA . ASN A 1 68 ? -1.612 12.973 11.932 1.00 77.06 68 ASN A CA 1
ATOM 516 C C . ASN A 1 68 ? -2.806 13.773 11.379 1.00 77.06 68 ASN A C 1
ATOM 518 O O . ASN A 1 68 ? -2.681 14.964 11.095 1.00 77.06 68 ASN A O 1
ATOM 522 N N . PHE A 1 69 ? -3.985 13.153 11.294 1.00 78.88 69 PHE A N 1
ATOM 523 C CA . PHE A 1 69 ? -5.244 13.892 11.162 1.00 78.88 69 PHE A CA 1
ATOM 524 C C . PHE A 1 69 ? -5.621 14.619 12.472 1.00 78.88 69 PHE A C 1
ATOM 526 O O . PHE A 1 69 ? -5.278 14.146 13.564 1.00 78.88 69 PHE A O 1
ATOM 533 N N . PRO A 1 70 ? -6.377 15.734 12.401 1.00 74.50 70 PRO A N 1
ATOM 534 C CA . PRO A 1 70 ? -7.042 16.310 13.565 1.00 74.50 70 PRO A CA 1
ATOM 535 C C . PRO A 1 70 ? -7.953 15.286 14.258 1.00 74.50 70 PRO A C 1
ATOM 537 O O . PRO A 1 70 ? -8.553 14.428 13.605 1.00 74.50 70 PRO A O 1
ATOM 540 N N . ARG A 1 71 ? -8.093 15.395 15.585 1.00 71.38 71 ARG A N 1
ATOM 541 C CA . ARG A 1 71 ? -8.968 14.509 16.373 1.00 71.38 71 ARG A CA 1
ATOM 542 C C . ARG A 1 71 ? -10.421 14.647 15.908 1.00 71.38 71 ARG A C 1
ATOM 544 O O . ARG A 1 71 ? -10.892 15.768 15.716 1.00 71.38 71 ARG A O 1
ATOM 551 N N . LYS A 1 72 ? -11.145 13.533 15.768 1.00 64.94 72 LYS A N 1
ATOM 552 C CA . LYS A 1 72 ? -12.570 13.527 15.396 1.00 64.94 72 LYS A CA 1
ATOM 553 C C . LYS A 1 72 ? -13.431 12.971 16.530 1.00 64.94 72 LYS A C 1
ATOM 555 O O . LYS A 1 72 ? -12.983 12.211 17.378 1.00 64.94 72 LYS A O 1
ATOM 560 N N . GLN A 1 73 ? -14.702 13.341 16.572 1.00 59.84 73 GLN A N 1
ATOM 561 C CA . GLN A 1 73 ? -15.654 12.694 17.473 1.00 59.84 73 GLN A CA 1
ATOM 562 C C . GLN A 1 73 ? -16.277 11.489 16.761 1.00 59.84 73 GLN A C 1
ATOM 564 O O . GLN A 1 73 ? -16.762 11.636 15.640 1.00 59.84 73 GLN A O 1
ATOM 569 N N . ILE A 1 74 ? -16.284 10.309 17.393 1.00 58.59 74 ILE A N 1
ATOM 570 C CA . ILE A 1 74 ? -17.025 9.143 16.890 1.00 58.59 74 ILE A CA 1
ATOM 571 C C . ILE A 1 74 ? -17.939 8.616 18.002 1.00 58.59 74 ILE A C 1
ATOM 573 O O . ILE A 1 74 ? -17.502 8.027 18.994 1.00 58.59 74 ILE A O 1
ATOM 577 N N . GLY A 1 75 ? -19.240 8.873 17.845 1.00 64.69 75 GLY A N 1
ATOM 578 C CA . GLY A 1 75 ? -20.254 8.544 18.848 1.00 64.69 75 GLY A CA 1
ATOM 579 C C . GLY A 1 75 ? -20.040 9.304 20.172 1.00 64.69 75 GLY A C 1
ATOM 580 O O . GLY A 1 75 ? -19.779 10.510 20.144 1.00 64.69 75 GLY A O 1
ATOM 581 N N . PRO A 1 76 ? -20.149 8.636 21.341 1.00 57.41 76 PRO A N 1
ATOM 582 C CA . PRO A 1 76 ? -19.940 9.261 22.650 1.00 57.41 76 PRO A CA 1
ATOM 583 C C . PRO A 1 76 ? -18.455 9.413 23.022 1.00 57.41 76 PRO A C 1
ATOM 585 O O . PRO A 1 76 ? -18.141 9.884 24.112 1.00 57.41 76 PRO A O 1
ATOM 588 N N . ARG A 1 77 ? -17.529 8.970 22.162 1.00 56.38 77 ARG A N 1
ATOM 589 C CA . ARG A 1 77 ? -16.088 9.031 22.411 1.00 56.38 77 ARG A CA 1
ATOM 590 C C . ARG A 1 77 ? -15.438 10.021 21.455 1.00 56.38 77 ARG A C 1
ATOM 592 O O . ARG A 1 77 ? -15.784 10.098 20.277 1.00 56.38 77 ARG A O 1
ATOM 599 N N . MET A 1 78 ? -14.443 10.744 21.953 1.00 54.44 78 MET A N 1
ATOM 600 C CA . MET A 1 78 ? -13.473 11.377 21.067 1.00 54.44 78 MET A CA 1
ATOM 601 C C . MET A 1 78 ? -12.639 10.254 20.461 1.00 54.44 78 MET A C 1
ATOM 603 O O . MET A 1 78 ? -11.939 9.546 21.186 1.00 54.44 78 MET A O 1
ATOM 607 N N . SER A 1 79 ? -12.801 10.035 19.158 1.00 53.03 79 SER A N 1
ATOM 608 C CA . SER A 1 79 ? -11.997 9.065 18.442 1.00 53.03 79 SER A CA 1
ATOM 609 C C . SER A 1 79 ? -10.827 9.767 17.811 1.00 53.03 79 SER A C 1
ATOM 611 O O . SER A 1 79 ? -10.894 10.612 16.922 1.00 53.03 79 SER A O 1
ATOM 613 N N . ASP A 1 80 ? -9.706 9.303 18.274 1.00 50.62 80 ASP A N 1
ATOM 614 C CA . ASP A 1 80 ? -8.430 9.702 17.788 1.00 50.62 80 ASP A CA 1
ATOM 615 C C . ASP A 1 80 ? -8.039 8.926 16.516 1.00 50.62 80 ASP A C 1
ATOM 617 O O . ASP A 1 80 ? -6.931 9.083 16.025 1.00 50.62 80 ASP A O 1
ATOM 621 N N . CYS A 1 81 ? -8.931 8.115 15.935 1.00 48.53 81 CYS A N 1
ATOM 622 C CA . CYS A 1 81 ? -8.683 7.383 14.694 1.00 48.53 81 CYS A CA 1
ATOM 623 C C . CYS A 1 81 ? -8.860 8.300 13.464 1.00 48.53 81 CYS A C 1
ATOM 625 O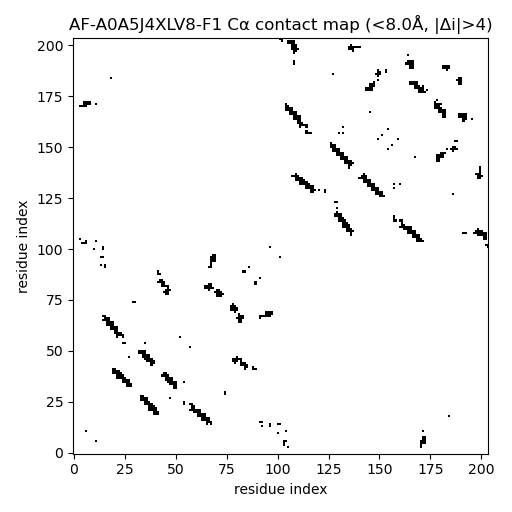 O . CYS A 1 81 ? -9.954 8.816 13.246 1.00 48.53 81 CYS A O 1
ATOM 627 N N . LEU A 1 82 ? -7.835 8.604 12.656 1.00 44.00 82 LEU A N 1
ATOM 628 C CA . LEU A 1 82 ? -6.839 7.699 12.042 1.00 44.00 82 LEU A CA 1
ATOM 629 C C . LEU A 1 82 ? -5.498 7.472 12.802 1.00 44.00 82 LEU A C 1
ATOM 631 O O . LEU A 1 82 ? -4.555 6.917 12.248 1.00 44.00 82 LEU A O 1
ATOM 635 N N . ILE A 1 83 ? -5.517 7.720 14.115 1.00 42.00 83 ILE A N 1
ATOM 636 C CA . ILE A 1 83 ? -4.900 7.017 15.268 1.00 42.00 83 ILE A CA 1
ATOM 637 C C . ILE A 1 83 ? -3.876 7.886 16.026 1.00 42.00 83 ILE A C 1
ATOM 639 O O . ILE A 1 83 ? -2.827 8.238 15.498 1.00 42.00 83 ILE A O 1
ATOM 643 N N . THR A 1 84 ? -4.152 8.180 17.310 1.00 33.16 84 THR A N 1
ATOM 644 C CA . THR A 1 84 ? -3.278 8.949 18.217 1.00 33.16 84 THR A CA 1
ATOM 645 C C . THR A 1 84 ? -2.599 8.088 19.277 1.00 33.16 84 THR A C 1
ATOM 647 O O . THR A 1 84 ? -3.249 7.405 20.052 1.00 33.16 84 THR A O 1
ATOM 650 N N . GLY A 1 85 ? -1.287 8.208 19.452 1.00 31.06 85 GLY A N 1
ATOM 651 C CA . GLY A 1 85 ? -0.717 7.972 20.784 1.00 31.06 85 GLY A CA 1
ATOM 652 C C . GLY A 1 85 ? -1.124 9.103 21.725 1.00 31.06 85 GLY A C 1
ATOM 653 O O . GLY A 1 85 ? -1.441 10.212 21.262 1.00 31.06 85 GLY A O 1
ATOM 654 N N . LYS A 1 86 ? -0.996 8.887 23.044 1.00 38.59 86 LYS A N 1
ATOM 655 C CA . LYS A 1 86 ? -0.636 10.005 23.937 1.00 38.59 86 LYS A CA 1
ATOM 656 C C . LYS A 1 86 ? 0.491 10.777 23.241 1.00 38.59 86 LYS A C 1
ATOM 658 O O . LYS A 1 86 ? 1.402 10.144 22.712 1.00 38.59 86 LYS A O 1
ATOM 663 N N . SER A 1 87 ? 0.423 12.107 23.188 1.00 41.72 87 SER A N 1
ATOM 664 C CA . SER A 1 87 ? 1.417 12.940 22.480 1.00 41.72 87 SER A CA 1
ATOM 665 C C . SER A 1 87 ? 2.861 12.648 22.905 1.00 41.72 87 SER A C 1
ATOM 667 O O . SER A 1 87 ? 3.787 12.868 22.137 1.00 41.72 87 SER A O 1
ATOM 669 N N . GLU A 1 88 ? 3.041 12.108 24.108 1.00 45.75 88 GLU A N 1
ATOM 670 C CA . GLU A 1 88 ? 4.326 11.680 24.657 1.00 45.75 88 GLU A CA 1
ATOM 671 C C . GLU A 1 88 ? 4.842 10.341 24.092 1.00 45.75 88 GLU A C 1
ATOM 673 O O . GLU A 1 88 ? 6.045 10.109 24.108 1.00 45.75 88 GLU A O 1
ATOM 678 N N . GLN A 1 89 ? 3.970 9.458 23.586 1.00 47.25 89 GLN A N 1
ATOM 679 C CA . GLN A 1 89 ? 4.325 8.093 23.157 1.00 47.25 89 GLN A CA 1
ATOM 680 C C . GLN A 1 89 ? 4.525 7.940 21.643 1.00 47.25 89 GLN A C 1
ATOM 682 O O . GLN A 1 89 ? 5.290 7.080 21.217 1.00 47.25 89 GLN A O 1
ATOM 687 N N . LEU A 1 90 ? 3.881 8.775 20.821 1.00 54.03 90 LEU A N 1
ATOM 688 C CA . LEU A 1 90 ? 4.089 8.805 19.369 1.00 54.03 90 LEU A CA 1
ATOM 689 C C . LEU A 1 90 ? 4.444 10.229 18.947 1.00 54.03 90 LEU A C 1
ATOM 691 O O . LEU A 1 90 ? 3.588 11.114 18.955 1.00 54.03 90 LEU A O 1
ATOM 695 N N . LYS A 1 91 ? 5.705 10.440 18.555 1.00 61.03 91 LYS A N 1
ATOM 696 C CA . LYS A 1 91 ? 6.124 11.683 17.901 1.00 61.03 91 LYS A CA 1
ATOM 697 C C . LYS A 1 91 ? 5.441 11.753 16.537 1.00 61.03 91 LYS A C 1
ATOM 699 O O . LYS A 1 91 ? 5.689 10.909 15.674 1.00 61.03 91 LYS A O 1
ATOM 704 N N . THR A 1 92 ? 4.559 12.732 16.361 1.00 66.88 92 THR A N 1
ATOM 705 C CA . THR A 1 92 ? 3.895 12.982 15.082 1.00 66.88 92 THR A CA 1
ATOM 706 C C . THR A 1 92 ? 4.334 14.299 14.470 1.00 66.88 92 THR A C 1
ATOM 708 O O . THR A 1 92 ? 4.740 15.213 15.189 1.00 66.88 92 THR A O 1
ATOM 711 N N . ASN A 1 93 ? 4.176 14.418 13.152 1.00 75.38 93 ASN A N 1
AT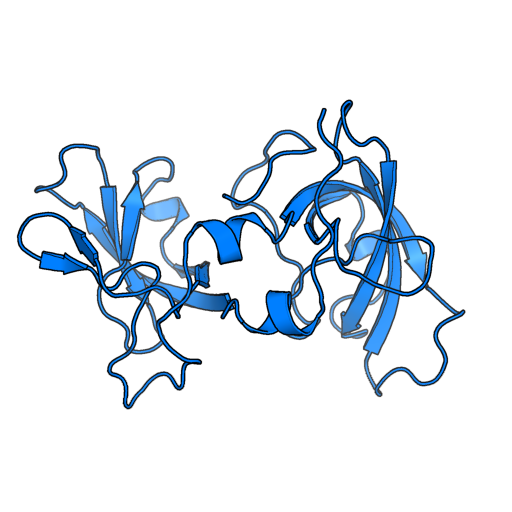OM 712 C CA . ASN A 1 93 ? 4.090 15.724 12.502 1.00 75.38 93 ASN A CA 1
ATOM 713 C C . ASN A 1 93 ? 2.931 16.541 13.113 1.00 75.38 93 ASN A C 1
ATOM 715 O O . ASN A 1 93 ? 2.124 16.024 13.902 1.00 75.38 93 ASN A O 1
ATOM 719 N N . SER A 1 94 ? 2.815 17.811 12.714 1.00 82.88 94 SER A N 1
ATOM 720 C CA . SER A 1 94 ? 1.630 18.625 12.999 1.00 82.88 94 SER A CA 1
ATOM 721 C C . SER A 1 94 ? 0.351 17.846 12.671 1.00 82.88 94 SER A C 1
ATOM 723 O O . SER A 1 94 ? 0.249 17.190 11.632 1.00 82.88 94 SER A O 1
ATOM 725 N N . ARG A 1 95 ? -0.621 17.876 13.592 1.00 80.12 95 ARG A N 1
ATOM 726 C CA . ARG A 1 95 ? -1.913 17.186 13.442 1.00 80.12 95 ARG A CA 1
ATOM 727 C C . ARG A 1 95 ? -2.922 18.042 12.676 1.00 80.12 95 ARG A C 1
ATOM 729 O O . ARG A 1 95 ? -4.037 18.263 13.139 1.00 80.12 95 ARG A O 1
ATOM 736 N N . ASP A 1 96 ? -2.486 18.569 11.539 1.00 83.75 96 ASP A N 1
ATOM 737 C CA . ASP A 1 96 ? -3.216 19.490 10.668 1.00 83.75 96 ASP A CA 1
ATOM 738 C C . ASP A 1 96 ? -3.532 18.874 9.293 1.00 83.75 96 ASP A C 1
ATOM 740 O O . ASP A 1 96 ? -4.012 19.575 8.402 1.00 83.75 96 ASP A O 1
ATOM 744 N N . LEU A 1 97 ? -3.287 17.567 9.104 1.00 86.81 97 LEU A N 1
ATOM 745 C CA . LEU A 1 97 ? -3.525 16.897 7.827 1.00 86.81 97 LEU A CA 1
ATOM 746 C C . LEU A 1 97 ? -5.014 16.950 7.460 1.00 86.81 97 LEU A C 1
ATOM 748 O O . LEU A 1 97 ? -5.871 16.444 8.187 1.00 86.81 97 LEU A O 1
ATOM 752 N N . THR A 1 98 ? -5.333 17.544 6.311 1.00 88.50 98 THR A N 1
ATOM 753 C CA . THR A 1 98 ? -6.704 17.565 5.787 1.00 88.50 98 THR A CA 1
ATOM 754 C C . THR A 1 98 ? -6.974 16.353 4.898 1.00 88.50 98 THR A C 1
ATOM 756 O O . THR A 1 98 ? -6.051 15.732 4.367 1.00 88.50 98 THR A O 1
ATOM 759 N N . TRP A 1 99 ? -8.255 16.032 4.681 1.00 85.19 99 TRP A N 1
ATOM 760 C CA . TRP A 1 99 ? -8.630 14.966 3.745 1.00 85.19 99 TRP A CA 1
ATOM 761 C C . TRP A 1 99 ?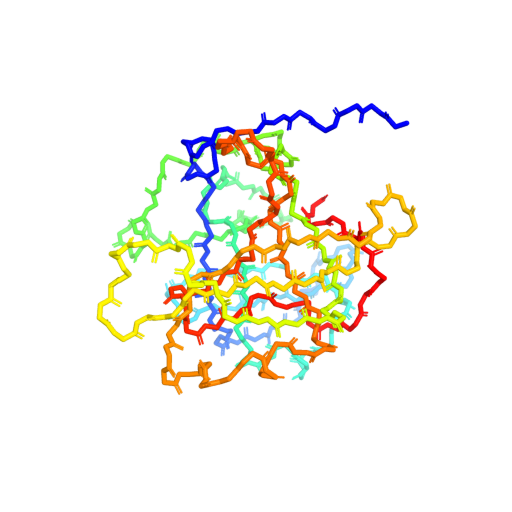 -8.121 15.254 2.332 1.00 85.19 99 TRP A C 1
ATOM 763 O O . TRP A 1 99 ? -7.564 14.370 1.699 1.00 85.19 99 TRP A O 1
ATOM 773 N N . GLN A 1 100 ? -8.203 16.514 1.896 1.00 88.38 100 GLN A N 1
ATOM 774 C CA . GLN A 1 100 ? -7.692 16.947 0.599 1.00 88.38 100 GLN A CA 1
ATOM 775 C C . GLN A 1 100 ? -6.178 16.728 0.464 1.00 88.38 100 GLN A C 1
ATOM 777 O O . GLN A 1 100 ? -5.721 16.331 -0.604 1.00 88.38 100 GLN A O 1
ATOM 782 N N . ASN A 1 101 ? -5.394 16.966 1.524 1.00 88.56 101 ASN A N 1
ATOM 783 C CA . ASN A 1 101 ? -3.955 16.687 1.501 1.00 88.56 101 ASN A CA 1
ATOM 784 C C . ASN A 1 101 ? -3.669 15.189 1.386 1.00 88.56 101 ASN A C 1
ATOM 786 O O . ASN A 1 101 ? -2.759 14.801 0.663 1.00 88.56 101 ASN A O 1
ATOM 790 N N . PHE A 1 102 ? -4.443 14.359 2.083 1.00 89.06 102 PHE A N 1
ATOM 791 C CA . PHE A 1 102 ? -4.278 12.912 2.032 1.00 89.06 102 PHE A CA 1
ATOM 792 C C . PHE A 1 102 ? -4.667 12.335 0.667 1.00 89.06 102 PHE A C 1
ATOM 794 O O . PHE A 1 102 ? -3.850 11.664 0.045 1.00 89.06 102 PHE A O 1
ATOM 801 N N . THR A 1 103 ? -5.855 12.663 0.152 1.00 89.62 103 THR A N 1
ATOM 802 C CA . THR A 1 103 ? -6.335 12.165 -1.150 1.00 89.62 103 THR A CA 1
ATOM 803 C C . THR A 1 103 ? -5.572 12.746 -2.338 1.00 89.62 103 THR A C 1
ATOM 805 O O . THR A 1 103 ? -5.698 12.250 -3.453 1.00 89.62 103 THR A O 1
ATOM 808 N N . ALA A 1 104 ? -4.785 13.809 -2.135 1.00 91.12 104 ALA A N 1
ATOM 809 C CA . ALA A 1 104 ? -3.864 14.288 -3.159 1.00 91.12 104 ALA A CA 1
ATOM 810 C C . ALA A 1 104 ?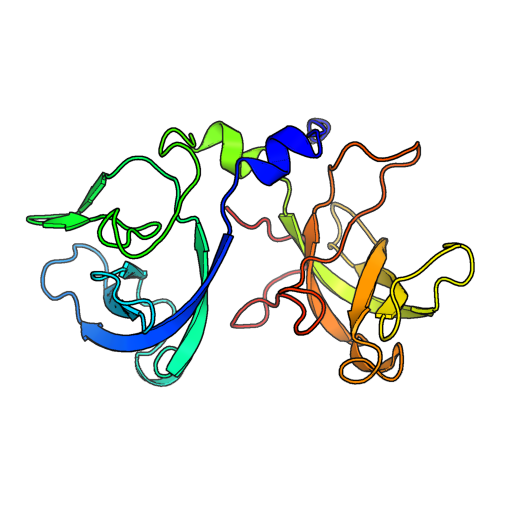 -2.750 13.268 -3.450 1.00 91.12 104 ALA A C 1
ATOM 812 O O . ALA A 1 104 ? -2.253 13.236 -4.573 1.00 91.12 104 ALA A O 1
ATOM 813 N N . ALA A 1 105 ? -2.368 12.420 -2.489 1.00 91.81 105 ALA A N 1
ATOM 814 C CA . ALA A 1 105 ? -1.476 11.296 -2.746 1.00 91.81 105 ALA A CA 1
ATOM 815 C C . ALA A 1 105 ? -2.250 10.172 -3.445 1.00 91.81 105 ALA A C 1
ATOM 817 O O . ALA A 1 105 ? -3.015 9.443 -2.817 1.00 91.81 105 ALA A O 1
ATOM 818 N N . ASN A 1 106 ? -2.042 10.017 -4.754 1.00 92.75 106 ASN A N 1
ATOM 819 C CA . ASN A 1 106 ? -2.734 9.006 -5.544 1.00 92.75 106 ASN A CA 1
ATOM 820 C C . ASN A 1 106 ? -2.053 7.646 -5.366 1.00 92.75 106 ASN A C 1
ATOM 822 O O . ASN A 1 106 ? -1.195 7.242 -6.161 1.00 92.75 106 ASN A O 1
ATOM 826 N N . ILE A 1 107 ? -2.415 6.966 -4.283 1.00 94.44 107 ILE A N 1
ATOM 827 C CA . ILE A 1 107 ? -1.918 5.638 -3.940 1.00 94.44 107 ILE A CA 1
ATOM 828 C C . ILE A 1 107 ? -2.887 4.608 -4.512 1.00 94.44 107 ILE A C 1
ATOM 830 O O . ILE A 1 107 ? -4.045 4.559 -4.107 1.00 94.44 107 ILE A O 1
ATOM 834 N N . LYS A 1 108 ? -2.418 3.771 -5.435 1.00 95.06 108 LYS A N 1
ATOM 835 C CA . LYS A 1 108 ? -3.240 2.754 -6.098 1.00 95.06 108 LYS A CA 1
ATOM 836 C C . LYS A 1 108 ? -2.784 1.351 -5.763 1.00 95.06 108 LYS A C 1
ATOM 838 O O . LYS A 1 108 ? -1.591 1.108 -5.601 1.00 95.06 108 LYS A O 1
ATOM 843 N N . VAL A 1 109 ? -3.736 0.428 -5.738 1.00 96.94 109 VAL A N 1
ATOM 844 C CA . VAL A 1 109 ? -3.462 -1.007 -5.746 1.00 96.94 109 VAL A CA 1
ATOM 845 C C . VAL A 1 109 ? -3.293 -1.479 -7.186 1.00 96.94 109 VAL A C 1
ATOM 847 O O . VAL A 1 109 ? -4.112 -1.160 -8.048 1.00 96.94 109 VAL A O 1
ATOM 850 N N . GLY A 1 110 ? -2.261 -2.269 -7.446 1.00 97.75 110 GLY A N 1
ATOM 851 C CA . GLY A 1 110 ? -2.099 -2.977 -8.711 1.00 97.75 110 GLY A CA 1
ATOM 852 C C . GLY A 1 110 ? -1.401 -4.316 -8.523 1.00 97.75 110 GLY A C 1
ATOM 853 O O . GLY A 1 110 ? -0.835 -4.578 -7.460 1.00 97.75 110 GLY A O 1
ATOM 854 N N . THR A 1 111 ? -1.461 -5.169 -9.542 1.00 98.44 111 THR A N 1
ATOM 855 C CA . THR A 1 111 ? -0.861 -6.512 -9.509 1.00 98.44 111 THR A CA 1
ATOM 856 C C . THR A 1 111 ? 0.451 -6.528 -10.275 1.00 98.44 111 THR A C 1
ATOM 858 O O . THR A 1 111 ? 0.507 -6.081 -11.419 1.00 98.44 111 THR A O 1
ATOM 861 N N . VAL A 1 112 ? 1.509 -7.058 -9.662 1.00 98.44 112 VAL A N 1
ATOM 862 C CA . VAL A 1 112 ? 2.805 -7.209 -10.331 1.00 98.44 112 VAL A CA 1
ATOM 863 C C . VAL A 1 112 ? 2.714 -8.292 -11.408 1.00 98.44 112 VAL A C 1
ATOM 865 O O . VAL A 1 112 ? 2.358 -9.438 -11.128 1.00 98.44 112 VAL A O 1
ATOM 868 N N . THR A 1 113 ? 3.064 -7.917 -12.633 1.00 98.25 113 THR A N 1
ATOM 869 C CA . THR A 1 113 ? 3.066 -8.785 -13.823 1.00 98.25 113 THR A CA 1
ATOM 870 C C . THR A 1 113 ? 4.470 -9.202 -14.244 1.00 98.25 113 THR A C 1
ATOM 872 O O . THR A 1 113 ? 4.639 -10.291 -14.779 1.00 98.25 113 THR A O 1
ATOM 875 N N . ASP A 1 114 ? 5.466 -8.364 -13.961 1.00 98.25 114 ASP A N 1
ATOM 876 C CA . ASP A 1 114 ? 6.883 -8.619 -14.216 1.00 98.25 114 ASP A CA 1
ATOM 877 C C . ASP A 1 114 ? 7.732 -7.840 -13.201 1.00 98.25 114 ASP A C 1
ATOM 879 O O . ASP A 1 114 ? 7.280 -6.819 -12.672 1.00 98.25 114 ASP A O 1
ATOM 883 N N . ALA A 1 115 ? 8.943 -8.308 -12.908 1.00 97.75 115 ALA A N 1
ATOM 884 C CA . ALA A 1 115 ? 9.861 -7.626 -12.005 1.00 97.75 115 ALA A CA 1
ATOM 885 C C . ALA A 1 115 ? 11.322 -7.941 -12.331 1.00 97.75 115 ALA A C 1
ATOM 887 O O . ALA A 1 115 ? 11.689 -9.073 -12.629 1.00 97.75 115 ALA A O 1
ATOM 888 N N . ARG A 1 116 ? 12.187 -6.935 -12.192 1.00 97.56 116 ARG A N 1
ATOM 889 C CA . ARG A 1 116 ? 13.635 -7.059 -12.390 1.00 97.56 116 ARG A CA 1
ATOM 890 C C . ARG A 1 116 ? 14.415 -6.139 -11.461 1.00 97.56 116 ARG A C 1
ATOM 892 O O . ARG A 1 116 ? 13.865 -5.194 -10.898 1.00 97.56 116 ARG A O 1
ATOM 899 N N . LEU A 1 117 ? 15.715 -6.395 -11.336 1.00 96.75 117 LEU A N 1
ATOM 900 C CA . LEU A 1 117 ? 16.628 -5.464 -10.677 1.00 96.75 117 LEU A CA 1
ATOM 901 C C . LEU A 1 117 ? 16.799 -4.192 -11.516 1.00 96.75 117 LEU A C 1
ATOM 903 O O . LEU A 1 117 ? 16.865 -4.234 -12.750 1.00 96.75 117 LEU A O 1
ATOM 907 N N . ASP A 1 118 ? 16.890 -3.065 -10.823 1.00 94.88 118 ASP A N 1
ATOM 908 C CA . ASP A 1 118 ? 17.230 -1.774 -11.403 1.00 94.88 118 ASP A CA 1
ATOM 909 C C . ASP A 1 118 ? 18.714 -1.482 -11.179 1.00 94.88 118 ASP A C 1
ATOM 911 O O . ASP A 1 118 ? 19.132 -0.979 -10.138 1.00 94.88 118 ASP A O 1
ATOM 915 N N . THR A 1 119 ? 19.527 -1.820 -12.174 1.00 91.69 119 THR A N 1
ATOM 916 C CA . THR A 1 119 ? 20.977 -1.598 -12.135 1.00 91.69 119 THR A CA 1
ATOM 917 C C . THR A 1 119 ? 21.370 -0.168 -12.505 1.00 91.69 119 THR A C 1
ATOM 919 O O . THR A 1 119 ? 22.559 0.139 -12.531 1.00 91.69 119 THR A O 1
ATOM 922 N N . SER A 1 120 ? 20.404 0.699 -12.840 1.00 89.38 120 SER A N 1
ATOM 923 C CA . SER A 1 120 ? 20.679 2.087 -13.226 1.00 89.38 120 SER A CA 1
ATOM 924 C C . SER A 1 120 ? 20.861 3.016 -12.021 1.00 89.38 120 SER A C 1
ATOM 926 O O . SER A 1 120 ? 21.517 4.052 -12.139 1.00 89.38 120 SER A O 1
ATOM 928 N N . ILE A 1 121 ? 20.331 2.637 -10.851 1.00 85.62 121 ILE A N 1
ATOM 929 C CA . ILE A 1 121 ? 20.471 3.408 -9.614 1.00 85.62 121 ILE A CA 1
ATOM 930 C C . ILE A 1 121 ? 21.870 3.197 -9.039 1.00 85.62 121 ILE A C 1
ATOM 932 O O . ILE A 1 121 ? 22.216 2.130 -8.531 1.00 85.62 121 ILE A O 1
ATOM 936 N N . GLN A 1 122 ? 22.673 4.253 -9.107 1.00 78.38 122 GLN A N 1
ATOM 937 C CA . GLN A 1 122 ? 23.994 4.305 -8.494 1.00 78.38 122 GLN A CA 1
ATOM 938 C C . GLN A 1 122 ? 23.858 4.658 -7.004 1.00 78.38 122 GLN A C 1
ATOM 940 O O . GLN A 1 122 ? 22.968 5.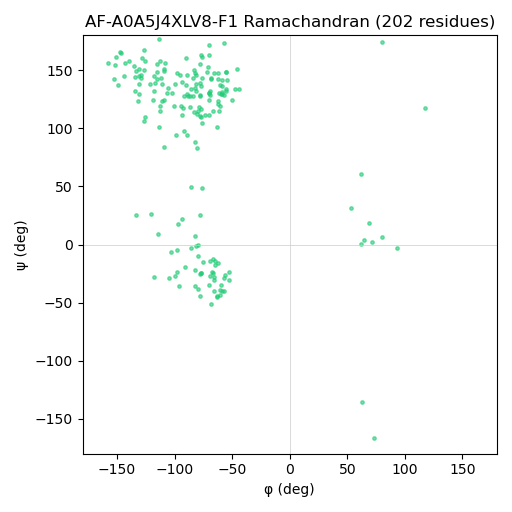412 -6.623 1.00 78.38 122 GLN A O 1
ATOM 945 N N . HIS A 1 123 ? 24.753 4.131 -6.164 1.00 83.88 123 HIS A N 1
ATOM 946 C CA . HIS A 1 123 ? 24.799 4.403 -4.716 1.00 83.88 123 HIS A CA 1
ATOM 947 C C . HIS A 1 123 ? 23.553 3.968 -3.928 1.00 83.88 123 HIS A C 1
ATOM 949 O O . HIS A 1 123 ? 22.896 4.760 -3.256 1.00 83.88 123 HIS A O 1
ATOM 955 N N . ILE A 1 124 ? 23.266 2.669 -3.962 1.00 87.06 124 ILE A N 1
ATOM 956 C CA . ILE A 1 124 ? 22.265 2.048 -3.093 1.00 87.06 124 ILE A CA 1
ATOM 957 C C . ILE A 1 124 ? 22.886 1.770 -1.713 1.00 87.06 124 ILE A C 1
ATOM 959 O O . ILE A 1 124 ? 24.035 1.334 -1.615 1.00 87.06 124 ILE A O 1
ATOM 963 N N . GLU A 1 125 ? 22.129 2.031 -0.645 1.00 89.44 125 GLU A N 1
ATOM 964 C CA . GLU A 1 125 ? 22.525 1.714 0.733 1.00 89.44 125 GLU A CA 1
ATOM 965 C C . GLU A 1 125 ? 22.892 0.224 0.879 1.00 89.44 125 GLU A C 1
ATOM 967 O O . GLU A 1 125 ? 22.251 -0.653 0.297 1.00 89.44 125 GLU A O 1
ATOM 972 N N . SER A 1 126 ? 23.918 -0.082 1.680 1.00 90.56 126 SER A N 1
ATOM 973 C CA . SER A 1 126 ? 24.335 -1.467 1.928 1.00 90.56 126 SER A CA 1
ATOM 974 C C . SER A 1 126 ? 23.174 -2.321 2.450 1.00 90.56 126 SER A C 1
ATOM 976 O O . SER A 1 126 ? 22.457 -1.926 3.367 1.00 90.56 126 SER A O 1
ATOM 978 N N . GLY A 1 127 ? 22.988 -3.507 1.865 1.00 92.31 127 GLY A N 1
ATOM 979 C CA . GLY A 1 127 ? 21.869 -4.396 2.198 1.00 92.31 127 GLY A CA 1
ATOM 980 C C . GLY A 1 127 ? 20.539 -4.027 1.533 1.00 92.31 127 GLY A C 1
ATOM 981 O O . GLY A 1 127 ? 19.523 -4.653 1.830 1.00 92.31 127 GLY A O 1
ATOM 982 N N . ARG A 1 128 ? 20.522 -3.048 0.621 1.00 95.19 128 ARG A N 1
ATOM 983 C CA . ARG A 1 128 ? 19.365 -2.737 -0.225 1.00 95.19 128 ARG A CA 1
ATOM 984 C C . ARG A 1 128 ? 19.597 -3.151 -1.674 1.00 95.19 128 ARG A C 1
ATOM 986 O O . ARG A 1 128 ? 20.728 -3.237 -2.143 1.00 95.19 128 ARG A O 1
ATOM 993 N N . ALA A 1 129 ? 18.502 -3.372 -2.388 1.00 95.31 129 ALA A N 1
ATOM 994 C CA . ALA A 1 129 ? 18.478 -3.552 -3.831 1.00 95.31 129 ALA A CA 1
ATOM 995 C C . ALA A 1 129 ? 17.345 -2.717 -4.436 1.00 95.31 129 ALA A C 1
ATOM 997 O O . ALA A 1 129 ? 16.282 -2.559 -3.829 1.00 95.31 129 ALA A O 1
ATOM 998 N N . ALA A 1 130 ? 17.593 -2.172 -5.625 1.00 95.88 130 ALA A N 1
ATOM 999 C CA . ALA A 1 130 ? 16.596 -1.450 -6.395 1.00 95.88 130 ALA A CA 1
ATOM 1000 C C . ALA A 1 130 ? 15.897 -2.394 -7.377 1.00 95.88 130 ALA A C 1
ATOM 1002 O O . ALA A 1 130 ? 16.529 -3.249 -7.999 1.00 95.88 130 ALA A O 1
ATOM 1003 N N . TYR A 1 131 ? 14.590 -2.215 -7.518 1.00 96.50 131 TYR A N 1
ATOM 1004 C CA . TYR A 1 131 ? 13.712 -3.033 -8.339 1.00 96.50 131 TYR A CA 1
ATOM 1005 C C . TYR A 1 131 ? 12.868 -2.151 -9.250 1.00 96.50 131 TYR A C 1
ATOM 1007 O O . TYR A 1 131 ? 12.388 -1.100 -8.822 1.00 96.50 131 TYR A O 1
ATOM 1015 N N . ILE A 1 132 ? 12.632 -2.631 -10.469 1.00 96.69 132 ILE A N 1
ATOM 1016 C CA . ILE A 1 132 ? 11.557 -2.171 -11.348 1.00 96.69 132 ILE A CA 1
ATOM 1017 C C . ILE A 1 132 ? 10.550 -3.310 -11.460 1.00 96.69 132 ILE A C 1
ATOM 1019 O O . ILE A 1 132 ? 10.910 -4.410 -11.876 1.00 96.69 132 ILE A O 1
ATOM 1023 N N . ALA A 1 133 ? 9.294 -3.041 -11.122 1.00 97.38 133 ALA A N 1
ATOM 1024 C CA . ALA A 1 133 ? 8.185 -3.968 -11.297 1.00 97.38 133 ALA A CA 1
ATOM 1025 C C . ALA A 1 133 ? 7.150 -3.384 -12.262 1.00 97.38 133 ALA A C 1
ATOM 1027 O O . ALA A 1 133 ? 6.729 -2.242 -12.103 1.00 97.38 133 ALA A O 1
ATOM 1028 N N . CYS A 1 134 ? 6.706 -4.160 -13.245 1.00 97.75 134 CYS A N 1
ATOM 1029 C CA . CYS A 1 134 ? 5.577 -3.803 -14.095 1.00 97.75 134 CYS A CA 1
ATOM 1030 C C . CYS A 1 134 ? 4.283 -4.126 -13.349 1.00 97.75 134 CYS A C 1
ATOM 1032 O O . CYS A 1 134 ? 3.965 -5.296 -13.114 1.00 97.75 134 CYS A O 1
ATOM 1034 N N . ILE A 1 135 ? 3.533 -3.095 -12.971 1.00 98.25 135 ILE A N 1
ATOM 1035 C CA . ILE A 1 135 ? 2.303 -3.232 -12.194 1.00 98.25 135 ILE A CA 1
ATOM 1036 C C . ILE A 1 135 ? 1.104 -2.912 -13.077 1.00 98.25 135 ILE A C 1
ATOM 1038 O O . ILE A 1 135 ? 1.019 -1.820 -13.634 1.00 98.25 135 ILE A O 1
ATOM 1042 N N . ASP A 1 136 ? 0.163 -3.848 -13.163 1.00 98.06 136 ASP A N 1
ATOM 1043 C CA . ASP A 1 136 ? -1.153 -3.615 -13.748 1.00 98.06 136 ASP A CA 1
ATOM 1044 C C . ASP A 1 136 ? -2.049 -2.861 -12.757 1.00 98.06 136 ASP A C 1
ATOM 1046 O O . ASP A 1 136 ? -2.471 -3.408 -11.733 1.00 98.06 136 ASP A O 1
ATOM 1050 N N . PHE A 1 137 ? -2.353 -1.601 -13.074 1.00 96.81 137 PHE A N 1
ATOM 1051 C CA . PHE A 1 137 ? -3.271 -0.740 -12.323 1.00 96.81 137 PHE A CA 1
ATOM 1052 C C . PHE A 1 137 ? -4.687 -0.717 -12.928 1.00 96.81 137 PHE A C 1
ATOM 1054 O O . PHE A 1 137 ? -5.475 0.185 -12.637 1.00 96.81 137 PHE A O 1
ATOM 1061 N N . GLY A 1 138 ? -5.027 -1.696 -13.769 1.00 95.00 138 GLY A N 1
ATOM 1062 C CA . GLY A 1 138 ? -6.352 -1.878 -14.351 1.00 95.00 138 GLY A CA 1
ATOM 1063 C C . GLY A 1 138 ? -6.616 -0.970 -15.552 1.00 95.00 138 GLY A C 1
ATOM 1064 O O . GLY A 1 138 ? -5.833 -0.077 -15.869 1.00 95.00 138 GLY A O 1
ATOM 1065 N N . ALA A 1 139 ? -7.757 -1.167 -16.216 1.00 90.69 139 ALA A N 1
ATOM 1066 C CA . ALA A 1 139 ? -8.058 -0.597 -17.539 1.00 90.69 139 ALA A CA 1
ATOM 1067 C C . ALA A 1 139 ? -7.884 0.932 -17.660 1.00 90.69 139 ALA A C 1
ATOM 1069 O O . ALA A 1 139 ? -7.529 1.427 -18.724 1.00 90.69 139 ALA A O 1
ATOM 1070 N N . ASN A 1 140 ? -8.096 1.684 -16.575 1.00 87.00 140 ASN A N 1
ATOM 1071 C CA . ASN A 1 140 ? -7.995 3.147 -16.588 1.00 87.00 140 ASN A CA 1
ATOM 1072 C C . ASN A 1 140 ? -6.551 3.671 -16.564 1.00 87.00 140 ASN A C 1
ATOM 1074 O O . ASN A 1 140 ? -6.313 4.811 -16.948 1.00 87.00 140 ASN A O 1
ATOM 1078 N N . THR A 1 141 ? -5.605 2.891 -16.036 1.00 90.31 141 THR A N 1
ATOM 1079 C CA . THR A 1 141 ? -4.199 3.315 -15.857 1.00 90.31 141 THR A CA 1
ATOM 1080 C C . THR A 1 141 ? -3.237 2.449 -16.672 1.00 90.31 141 THR A C 1
ATOM 1082 O O . THR A 1 141 ? -2.196 2.933 -17.107 1.00 90.31 141 THR A O 1
ATOM 1085 N N . GLY A 1 142 ? -3.605 1.194 -16.921 1.00 94.38 142 GLY A N 1
ATOM 1086 C CA . GLY A 1 142 ? -2.793 0.209 -17.616 1.00 94.38 142 GLY A CA 1
ATOM 1087 C C . GLY A 1 142 ? -1.630 -0.302 -16.771 1.00 94.38 142 GLY A C 1
ATOM 1088 O O . GLY A 1 142 ? -1.564 -0.097 -15.555 1.00 94.38 142 GLY A O 1
ATOM 1089 N N . VAL A 1 143 ? -0.708 -0.977 -17.453 1.00 96.88 143 VAL A N 1
ATOM 1090 C CA . VAL A 1 143 ? 0.531 -1.482 -16.863 1.00 96.88 143 VAL A CA 1
ATOM 1091 C C . VAL A 1 143 ? 1.578 -0.372 -16.863 1.00 96.88 143 VAL A C 1
ATOM 1093 O O . VAL A 1 143 ? 1.844 0.223 -17.907 1.00 96.88 143 VAL A O 1
ATOM 1096 N N . GLN A 1 144 ? 2.184 -0.098 -15.708 1.00 95.50 144 GLN A N 1
ATOM 1097 C CA . GLN A 1 144 ? 3.244 0.903 -15.569 1.00 95.50 144 GLN A CA 1
ATOM 1098 C C . GLN A 1 144 ? 4.455 0.337 -14.815 1.00 95.50 144 GLN A C 1
ATOM 1100 O O . GLN A 1 144 ? 4.273 -0.457 -13.887 1.00 95.50 144 GLN A O 1
ATOM 1105 N N . PRO A 1 145 ? 5.689 0.743 -15.169 1.00 95.81 145 PRO A N 1
ATOM 1106 C CA . PRO A 1 145 ? 6.868 0.412 -14.381 1.00 95.81 145 PRO A CA 1
ATOM 1107 C C . PRO A 1 145 ? 6.848 1.190 -13.063 1.00 95.81 145 PRO A C 1
ATOM 1109 O O . PRO A 1 145 ? 6.679 2.406 -13.055 1.00 95.81 145 PRO A O 1
ATOM 1112 N N . ALA A 1 146 ? 7.049 0.491 -11.954 1.00 95.69 146 ALA A N 1
ATOM 1113 C CA . ALA A 1 146 ? 7.111 1.051 -10.617 1.00 95.69 146 ALA A CA 1
ATOM 1114 C C . ALA A 1 146 ? 8.455 0.722 -9.966 1.00 95.69 146 ALA A C 1
ATOM 1116 O O . ALA A 1 146 ? 8.936 -0.407 -10.073 1.00 95.69 146 ALA A O 1
ATOM 1117 N N . HIS A 1 147 ? 9.043 1.691 -9.269 1.00 95.06 147 HIS A N 1
ATOM 1118 C CA . HIS A 1 147 ? 10.338 1.516 -8.615 1.00 95.06 147 HIS A CA 1
ATOM 1119 C C . HIS A 1 147 ? 10.179 1.189 -7.129 1.00 95.06 147 HIS A C 1
ATOM 1121 O O . HIS A 1 147 ? 9.266 1.679 -6.457 1.00 95.06 147 HIS A O 1
ATOM 1127 N N . ALA A 1 148 ? 11.104 0.391 -6.600 1.00 95.00 148 ALA A N 1
ATOM 1128 C CA . ALA A 1 148 ? 11.231 0.125 -5.172 1.00 95.00 148 ALA A CA 1
ATOM 1129 C C . ALA A 1 148 ? 12.697 -0.011 -4.771 1.00 95.00 148 ALA A C 1
ATOM 1131 O O . ALA A 1 148 ? 13.487 -0.593 -5.507 1.00 95.00 148 ALA A O 1
ATOM 1132 N N . ILE A 1 149 ? 13.040 0.449 -3.569 1.00 94.75 149 ILE A N 1
ATOM 1133 C CA . ILE A 1 149 ? 14.297 0.099 -2.903 1.00 94.75 149 ILE A CA 1
ATOM 1134 C C . ILE A 1 149 ? 13.930 -0.741 -1.685 1.00 94.75 149 ILE A C 1
ATOM 1136 O O . ILE A 1 149 ? 13.246 -0.267 -0.778 1.00 94.75 149 ILE A O 1
ATOM 1140 N N . LEU A 1 150 ? 14.344 -2.005 -1.692 1.00 96.31 150 LEU A N 1
ATOM 1141 C CA . LEU A 1 150 ? 13.941 -3.004 -0.705 1.00 96.31 150 LEU A CA 1
ATOM 1142 C C . LEU A 1 150 ? 15.168 -3.643 -0.056 1.00 96.31 150 LEU A C 1
ATOM 1144 O O . LEU A 1 150 ? 16.265 -3.613 -0.607 1.00 96.31 150 LEU A O 1
ATOM 1148 N N . ASP A 1 151 ? 14.986 -4.203 1.138 1.00 96.19 151 ASP A N 1
ATOM 1149 C CA . ASP A 1 151 ? 16.008 -5.011 1.804 1.00 96.19 151 ASP A CA 1
ATOM 1150 C C . ASP A 1 151 ? 16.329 -6.255 0.963 1.00 96.19 151 ASP A C 1
ATOM 1152 O O . ASP A 1 151 ? 15.431 -7.036 0.639 1.00 96.19 151 ASP A O 1
ATOM 1156 N N . SER A 1 152 ? 17.600 -6.437 0.602 1.00 93.81 152 SER A N 1
ATOM 1157 C CA . SER A 1 152 ? 18.029 -7.514 -0.296 1.00 93.81 152 SER A CA 1
ATOM 1158 C C . SER A 1 152 ? 18.060 -8.891 0.368 1.00 93.81 152 SER A C 1
ATOM 1160 O O . SER A 1 152 ? 18.108 -9.900 -0.330 1.00 93.81 152 SER A O 1
ATOM 1162 N N . LYS A 1 153 ? 18.002 -8.970 1.705 1.00 94.06 153 LYS A N 1
ATOM 1163 C CA . LYS A 1 153 ? 17.860 -10.246 2.421 1.00 94.06 153 LYS A CA 1
ATOM 1164 C C . LYS A 1 153 ? 16.403 -10.686 2.477 1.00 94.06 153 LYS A C 1
ATOM 1166 O O . LYS A 1 153 ? 16.131 -11.880 2.414 1.00 94.06 153 LYS A O 1
ATOM 1171 N N . VAL A 1 154 ? 15.475 -9.735 2.603 1.00 93.94 154 VAL A N 1
ATOM 1172 C CA . VAL A 1 154 ? 14.032 -10.030 2.615 1.00 93.94 154 VAL A CA 1
ATOM 1173 C C . VAL A 1 154 ? 13.512 -10.293 1.202 1.00 93.94 154 VAL A C 1
ATOM 1175 O O . VAL A 1 154 ? 12.769 -11.246 0.975 1.00 93.94 154 VAL A O 1
ATOM 1178 N N . PHE A 1 155 ? 13.925 -9.466 0.245 1.00 95.25 155 PHE A N 1
ATOM 1179 C CA . PHE A 1 155 ? 13.601 -9.605 -1.168 1.00 95.25 155 PHE A CA 1
ATOM 1180 C C . PHE A 1 155 ? 14.878 -10.019 -1.892 1.00 95.25 155 PHE A C 1
ATOM 1182 O O . PHE A 1 155 ? 15.616 -9.171 -2.379 1.00 95.25 155 PHE A O 1
ATOM 1189 N N . ALA A 1 156 ? 15.160 -11.323 -1.895 1.00 90.94 156 ALA A N 1
ATOM 1190 C CA . ALA A 1 156 ? 16.384 -11.876 -2.481 1.00 90.94 156 ALA A CA 1
ATOM 1191 C C . ALA A 1 156 ? 16.346 -11.947 -4.017 1.00 90.94 156 ALA A C 1
ATOM 1193 O O . ALA A 1 156 ? 17.392 -11.960 -4.662 1.00 90.94 156 ALA A O 1
ATOM 1194 N N . SER A 1 157 ? 15.149 -11.997 -4.607 1.00 94.38 157 SER A N 1
ATOM 1195 C CA . SER A 1 157 ? 14.952 -11.987 -6.056 1.00 94.38 157 SER A CA 1
ATOM 1196 C C . SER A 1 157 ? 13.706 -11.181 -6.445 1.00 94.38 157 SER A C 1
ATOM 1198 O O . SER A 1 157 ? 12.784 -11.047 -5.632 1.00 94.38 157 SER A O 1
ATOM 1200 N N . PRO A 1 158 ? 13.639 -10.664 -7.689 1.00 95.38 158 PRO A N 1
ATOM 1201 C CA . PRO A 1 158 ? 12.445 -9.990 -8.202 1.00 95.38 158 PRO A CA 1
ATOM 1202 C C . PRO A 1 158 ? 11.182 -10.864 -8.162 1.00 95.38 158 PRO A C 1
ATOM 1204 O O . PRO A 1 158 ? 10.088 -10.342 -7.945 1.00 95.38 158 PRO A O 1
ATOM 1207 N N . ASP A 1 159 ? 11.334 -12.188 -8.266 1.00 95.38 159 ASP A N 1
ATOM 1208 C CA . ASP A 1 159 ? 10.238 -13.163 -8.179 1.00 95.38 159 ASP A CA 1
ATOM 1209 C C . ASP A 1 159 ? 9.443 -13.046 -6.874 1.00 95.38 159 ASP A C 1
ATOM 1211 O O . ASP A 1 159 ? 8.249 -13.340 -6.832 1.00 95.38 159 ASP A O 1
ATOM 1215 N N . ALA A 1 160 ? 10.070 -12.538 -5.806 1.00 93.94 160 ALA A N 1
ATOM 1216 C CA . ALA A 1 160 ? 9.399 -12.269 -4.541 1.00 93.94 160 ALA A CA 1
ATOM 1217 C C . ALA A 1 160 ? 8.278 -11.217 -4.654 1.00 93.94 160 ALA A C 1
ATOM 1219 O O . ALA A 1 160 ? 7.466 -11.107 -3.730 1.00 93.94 160 ALA A O 1
ATOM 1220 N N . LEU A 1 161 ? 8.223 -10.442 -5.742 1.00 95.88 161 LEU A N 1
ATOM 1221 C CA . LEU A 1 161 ? 7.195 -9.434 -6.004 1.00 95.88 161 LEU A CA 1
ATOM 1222 C C . LEU A 1 161 ? 6.086 -9.943 -6.937 1.00 95.88 161 LEU A C 1
ATOM 1224 O O . LEU A 1 161 ? 4.977 -9.414 -6.880 1.00 95.88 161 LEU A O 1
ATOM 1228 N N . LEU A 1 162 ? 6.359 -10.953 -7.769 1.00 96.69 162 LEU A N 1
ATOM 1229 C CA . LEU A 1 162 ? 5.460 -11.384 -8.843 1.00 96.69 162 LEU A CA 1
ATOM 1230 C C . LEU A 1 162 ? 4.085 -11.816 -8.322 1.00 96.69 162 LEU A C 1
ATOM 1232 O O . LEU A 1 162 ? 3.961 -12.443 -7.268 1.00 96.69 162 LEU A O 1
ATOM 1236 N N . HIS A 1 163 ? 3.045 -11.460 -9.080 1.00 95.81 163 HIS A N 1
ATOM 1237 C CA . HIS A 1 163 ? 1.633 -11.782 -8.836 1.00 95.81 163 HIS A CA 1
ATOM 1238 C C . HIS A 1 163 ? 1.034 -11.234 -7.533 1.00 95.81 163 HIS A C 1
ATOM 1240 O O . HIS A 1 163 ? -0.151 -11.437 -7.266 1.00 95.81 163 HIS A O 1
ATOM 1246 N N . LYS A 1 164 ? 1.811 -10.508 -6.724 1.00 95.88 164 LYS A N 1
ATOM 1247 C CA . LYS A 1 164 ? 1.313 -9.854 -5.515 1.00 95.88 164 LYS A CA 1
ATOM 1248 C C . LYS A 1 164 ? 0.638 -8.539 -5.869 1.00 95.88 164 LYS A C 1
ATOM 1250 O O . LYS A 1 164 ? 1.069 -7.820 -6.774 1.00 95.88 164 LYS A O 1
ATOM 1255 N N . GLN A 1 165 ? -0.397 -8.205 -5.106 1.00 96.94 165 GLN A N 1
ATOM 1256 C CA . GLN A 1 165 ? -0.967 -6.867 -5.136 1.00 96.94 165 GLN A CA 1
ATOM 1257 C C . GLN A 1 165 ? -0.153 -5.936 -4.254 1.00 96.94 165 GLN A C 1
ATOM 1259 O O . GLN A 1 165 ? 0.172 -6.292 -3.124 1.00 96.94 165 GLN A O 1
ATOM 1264 N N . MET A 1 166 ? 0.153 -4.742 -4.749 1.00 96.00 166 MET A N 1
ATOM 1265 C CA . MET A 1 166 ? 0.939 -3.750 -4.021 1.00 96.00 166 MET A CA 1
ATOM 1266 C C . MET A 1 166 ? 0.302 -2.375 -4.102 1.00 96.00 166 MET A C 1
ATOM 1268 O O . MET A 1 166 ? -0.333 -2.033 -5.099 1.00 96.00 166 MET A O 1
ATOM 1272 N N . LEU A 1 167 ? 0.499 -1.585 -3.049 1.00 96.62 167 LEU A N 1
ATOM 1273 C CA . LEU A 1 167 ? 0.167 -0.170 -3.051 1.00 96.62 167 LEU A CA 1
ATOM 1274 C C . LEU A 1 167 ? 1.348 0.623 -3.617 1.00 96.62 167 LEU A C 1
ATOM 1276 O O . LEU A 1 167 ? 2.473 0.498 -3.130 1.00 96.62 167 LEU A O 1
ATOM 1280 N N . ALA A 1 168 ? 1.082 1.467 -4.608 1.00 96.19 168 ALA A N 1
ATOM 1281 C CA . ALA A 1 168 ? 2.076 2.344 -5.210 1.00 96.19 168 ALA A CA 1
ATOM 1282 C C . ALA A 1 168 ? 1.568 3.783 -5.294 1.00 96.19 168 ALA A C 1
ATOM 1284 O O . ALA A 1 168 ? 0.417 4.028 -5.655 1.00 96.19 168 ALA A O 1
ATOM 1285 N N . LEU A 1 169 ? 2.440 4.740 -4.987 1.00 95.19 169 LEU A N 1
ATOM 1286 C CA . LEU A 1 169 ? 2.191 6.159 -5.209 1.00 95.19 169 LEU A CA 1
ATOM 1287 C C . LEU A 1 169 ? 2.423 6.480 -6.686 1.00 95.19 169 LEU A C 1
ATOM 1289 O O . LEU A 1 169 ? 3.533 6.308 -7.176 1.00 95.19 169 LEU A O 1
ATOM 1293 N N . THR A 1 170 ? 1.392 6.943 -7.391 1.00 94.00 170 THR A N 1
ATOM 1294 C CA . THR A 1 170 ? 1.400 7.061 -8.865 1.00 94.00 170 THR A CA 1
ATOM 1295 C C . THR A 1 170 ? 1.595 8.483 -9.393 1.00 94.00 170 THR A C 1
ATOM 1297 O O . THR A 1 170 ? 1.720 8.677 -10.597 1.00 94.00 170 THR A O 1
ATOM 1300 N N . ASN A 1 171 ? 1.615 9.487 -8.515 1.00 93.44 171 ASN A N 1
ATOM 1301 C CA . ASN A 1 171 ? 1.631 10.904 -8.894 1.00 93.44 171 ASN A CA 1
ATOM 1302 C C . ASN A 1 171 ? 2.673 11.733 -8.133 1.00 93.44 171 ASN A C 1
ATOM 1304 O O . ASN A 1 171 ? 2.499 12.942 -7.970 1.00 93.44 171 ASN A O 1
ATOM 1308 N N . LEU A 1 172 ? 3.743 11.104 -7.646 1.00 91.69 172 LEU A N 1
ATOM 1309 C CA . LEU A 1 172 ? 4.850 11.842 -7.051 1.00 91.69 172 LEU A CA 1
ATOM 1310 C C . LEU A 1 172 ? 5.612 12.599 -8.143 1.00 91.69 172 LEU A C 1
ATOM 1312 O O . LEU A 1 172 ? 6.007 12.011 -9.146 1.00 91.69 172 LEU A O 1
ATOM 1316 N N . VAL A 1 173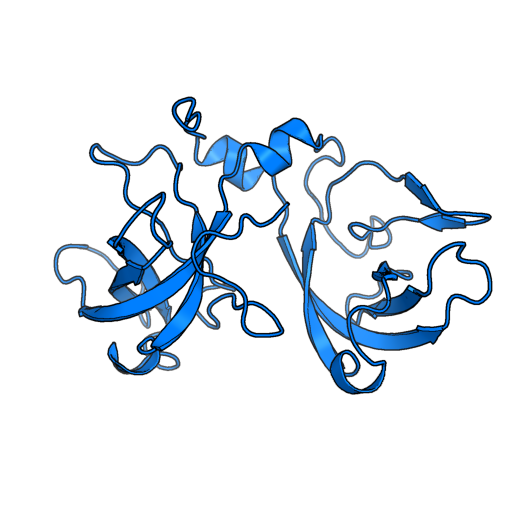 ? 5.861 13.890 -7.929 1.00 86.75 173 VAL A N 1
ATOM 1317 C CA . VAL A 1 173 ? 6.806 14.667 -8.730 1.00 86.75 173 VAL A CA 1
ATOM 1318 C C . VAL A 1 173 ? 8.190 14.056 -8.518 1.00 86.75 173 VAL A C 1
ATOM 1320 O O . VAL A 1 173 ? 8.837 14.278 -7.496 1.00 86.75 173 VAL A O 1
ATOM 1323 N N . ASN A 1 174 ? 8.614 13.258 -9.489 1.00 74.12 174 ASN A N 1
ATOM 1324 C CA . ASN A 1 174 ? 9.982 12.791 -9.656 1.00 74.12 174 ASN A CA 1
ATOM 1325 C C . ASN A 1 174 ? 10.537 13.423 -10.954 1.00 74.12 174 ASN A C 1
ATOM 1327 O O . ASN A 1 174 ? 9.828 14.189 -11.617 1.00 74.12 174 ASN A O 1
ATOM 1331 N N . ASN A 1 175 ? 11.804 13.182 -11.289 1.00 61.62 175 ASN A N 1
ATOM 1332 C CA . ASN A 1 175 ? 12.321 13.500 -12.620 1.00 61.62 175 ASN A CA 1
ATOM 1333 C C . ASN A 1 175 ? 11.346 13.019 -13.724 1.00 61.62 175 ASN A C 1
ATOM 1335 O O . ASN A 1 175 ? 10.572 12.086 -13.550 1.00 61.62 175 ASN A O 1
ATOM 1339 N N . ASN A 1 176 ? 11.324 13.690 -14.872 1.00 59.91 176 ASN A N 1
ATOM 1340 C CA . ASN A 1 176 ? 10.395 13.344 -15.952 1.00 59.91 176 ASN A CA 1
ATOM 1341 C C . ASN A 1 176 ? 10.924 12.094 -16.698 1.00 59.91 176 ASN A C 1
ATOM 1343 O O . ASN A 1 176 ? 12.081 12.138 -17.124 1.00 59.91 176 ASN A O 1
ATOM 1347 N N . PRO A 1 177 ? 10.148 11.007 -16.903 1.00 76.31 177 PRO A N 1
ATOM 1348 C CA . PRO A 1 177 ? 8.722 10.823 -16.619 1.00 76.31 177 PRO A CA 1
ATOM 1349 C C . PRO A 1 177 ? 8.401 10.428 -15.173 1.00 76.31 177 PRO A C 1
ATOM 1351 O O . PRO A 1 177 ? 9.142 9.692 -14.529 1.00 76.31 177 PRO A O 1
ATOM 1354 N N . VAL A 1 178 ? 7.216 10.836 -14.708 1.00 83.12 178 VAL A N 1
ATOM 1355 C CA . VAL A 1 178 ? 6.659 10.381 -13.428 1.00 83.12 178 VAL A CA 1
ATOM 1356 C C . VAL A 1 178 ? 6.452 8.869 -13.471 1.00 83.12 178 VAL A C 1
ATOM 1358 O O . VAL A 1 178 ? 5.622 8.368 -14.230 1.00 83.12 178 VAL A O 1
ATOM 1361 N N . THR A 1 179 ? 7.193 8.153 -12.631 1.00 88.44 179 THR A N 1
ATOM 1362 C CA . THR A 1 179 ? 7.056 6.708 -12.444 1.00 88.44 179 THR A CA 1
ATOM 1363 C C . THR A 1 179 ? 6.477 6.396 -11.062 1.00 88.44 179 THR A C 1
ATOM 1365 O O . THR A 1 179 ? 6.860 7.037 -10.076 1.00 88.44 179 THR A O 1
ATOM 1368 N N . PRO A 1 180 ? 5.545 5.429 -10.961 1.00 94.50 180 PRO A N 1
ATOM 1369 C CA . PRO A 1 180 ? 5.048 4.959 -9.680 1.00 94.50 180 PRO A CA 1
ATOM 1370 C C . PRO A 1 180 ? 6.152 4.474 -8.732 1.00 94.50 180 PRO A C 1
ATOM 1372 O O . PRO A 1 180 ? 7.154 3.894 -9.152 1.00 94.50 180 PRO A O 1
ATOM 1375 N N . ILE A 1 181 ? 5.934 4.653 -7.430 1.00 95.06 181 ILE A N 1
ATOM 1376 C CA . ILE A 1 181 ? 6.830 4.160 -6.377 1.00 95.06 181 ILE A CA 1
ATOM 1377 C C . ILE A 1 181 ? 6.067 3.180 -5.495 1.00 95.06 181 ILE A C 1
ATOM 1379 O O . ILE A 1 181 ? 5.026 3.528 -4.936 1.00 95.06 181 ILE A O 1
ATOM 1383 N N . ILE A 1 182 ? 6.589 1.962 -5.349 1.00 96.38 182 ILE A N 1
ATOM 1384 C CA . ILE A 1 182 ? 6.010 0.939 -4.472 1.00 96.38 182 ILE A CA 1
ATOM 1385 C C . ILE A 1 182 ? 6.200 1.363 -3.017 1.00 96.38 182 ILE A C 1
ATOM 1387 O O . ILE A 1 182 ? 7.311 1.660 -2.573 1.00 96.38 182 ILE A O 1
ATOM 1391 N N . LEU A 1 183 ? 5.111 1.353 -2.251 1.00 94.69 183 LEU A N 1
ATOM 1392 C CA . LEU A 1 183 ? 5.152 1.682 -0.835 1.00 94.69 183 LEU A CA 1
ATOM 1393 C C . LEU A 1 183 ? 5.618 0.477 -0.013 1.00 94.69 183 LEU A C 1
ATOM 1395 O O . LEU A 1 183 ? 5.115 -0.641 -0.154 1.00 94.69 183 LEU A O 1
ATOM 1399 N N . SER A 1 184 ? 6.565 0.724 0.891 1.00 92.75 184 SER A N 1
ATOM 1400 C CA . SER A 1 184 ? 7.122 -0.291 1.782 1.00 92.75 184 SER A CA 1
ATOM 1401 C C . SER A 1 184 ? 7.343 0.246 3.197 1.00 92.75 184 SER A C 1
ATOM 1403 O O . SER A 1 184 ? 7.481 1.449 3.414 1.00 92.75 184 SER A O 1
ATOM 1405 N N . VAL A 1 185 ? 7.396 -0.658 4.174 1.00 88.81 185 VAL A N 1
ATOM 1406 C CA . VAL A 1 185 ? 7.772 -0.360 5.559 1.00 88.81 185 VAL A CA 1
ATOM 1407 C C . VAL A 1 185 ? 9.281 -0.517 5.681 1.00 88.81 185 VAL A C 1
ATOM 1409 O O . VAL A 1 185 ? 9.783 -1.631 5.831 1.00 88.81 185 VAL A O 1
ATOM 1412 N N . GLY A 1 186 ? 10.010 0.592 5.535 1.00 85.69 186 GLY A N 1
ATOM 1413 C CA . GLY A 1 186 ? 11.473 0.613 5.632 1.00 85.69 186 GLY A CA 1
ATOM 1414 C C . GLY A 1 186 ? 12.157 -0.398 4.708 1.00 85.69 186 GLY A C 1
ATOM 1415 O O . GLY A 1 186 ? 13.167 -0.979 5.096 1.00 85.69 186 GLY A O 1
ATOM 1416 N N . GLY A 1 187 ? 11.567 -0.697 3.544 1.00 88.31 187 GLY A N 1
ATOM 1417 C CA . GLY A 1 187 ? 12.022 -1.720 2.597 1.00 88.31 187 GLY A CA 1
ATOM 1418 C C . GLY A 1 187 ? 11.975 -3.173 3.095 1.00 88.31 187 GLY A C 1
ATOM 1419 O O . GLY A 1 187 ? 12.412 -4.058 2.370 1.00 88.31 187 GLY A O 1
ATOM 1420 N N . GLN A 1 188 ? 11.462 -3.442 4.300 1.00 90.00 188 GLN A N 1
ATOM 1421 C CA . GLN A 1 188 ? 11.364 -4.792 4.877 1.00 90.00 188 GLN A CA 1
ATOM 1422 C C . GLN A 1 188 ? 10.038 -5.488 4.560 1.00 90.00 188 GLN A C 1
ATOM 1424 O O . GLN A 1 188 ? 9.935 -6.705 4.650 1.00 90.00 188 GLN A O 1
ATOM 1429 N N . ALA A 1 189 ? 9.007 -4.734 4.191 1.00 90.12 189 ALA A N 1
ATOM 1430 C CA . ALA A 1 189 ? 7.728 -5.283 3.763 1.00 90.12 189 ALA A CA 1
ATOM 1431 C C . ALA A 1 189 ? 7.082 -4.350 2.744 1.00 90.12 189 ALA A C 1
ATOM 1433 O O . ALA A 1 189 ? 7.074 -3.140 2.948 1.00 90.12 189 ALA A O 1
ATOM 1434 N N . VAL A 1 190 ? 6.513 -4.898 1.676 1.00 93.25 190 VAL A N 1
ATOM 1435 C CA . VAL A 1 190 ? 5.681 -4.140 0.730 1.00 93.25 190 VAL A CA 1
ATOM 1436 C C . VAL A 1 190 ? 4.251 -4.049 1.254 1.00 93.25 190 VAL A C 1
ATOM 1438 O O . VAL A 1 190 ? 3.750 -4.995 1.868 1.00 93.25 190 VAL A O 1
ATOM 1441 N N . LEU A 1 191 ? 3.593 -2.915 1.025 1.00 92.50 191 LEU A N 1
ATOM 1442 C CA . LEU A 1 191 ? 2.205 -2.726 1.438 1.00 92.50 191 LEU A CA 1
ATOM 1443 C C . LEU A 1 191 ? 1.264 -3.430 0.459 1.00 92.50 191 LEU A C 1
ATOM 1445 O O . LEU A 1 191 ? 1.345 -3.207 -0.747 1.00 92.50 191 LEU A O 1
ATOM 1449 N N . GLN A 1 192 ? 0.358 -4.251 0.989 1.00 92.19 192 GLN A N 1
ATOM 1450 C CA . GLN A 1 192 ? -0.617 -5.032 0.223 1.00 92.19 192 GLN A CA 1
ATOM 1451 C C . GLN A 1 192 ? -2.016 -4.847 0.825 1.00 92.19 192 GLN A C 1
ATOM 1453 O O . GLN A 1 192 ? -2.128 -4.621 2.037 1.00 92.19 192 GLN A O 1
ATOM 1458 N N . PRO A 1 193 ? -3.091 -4.950 0.026 1.00 90.31 193 PRO A N 1
ATOM 1459 C CA . PRO A 1 193 ? -4.440 -4.974 0.570 1.00 90.31 193 PRO A CA 1
ATOM 1460 C C . PRO A 1 193 ? -4.653 -6.243 1.414 1.00 90.31 193 PRO A C 1
ATOM 1462 O O . PRO A 1 193 ? -4.099 -7.303 1.130 1.00 90.31 193 PRO A O 1
ATOM 1465 N N . ALA A 1 194 ? -5.477 -6.150 2.462 1.00 83.06 194 ALA A N 1
ATOM 1466 C CA . ALA A 1 194 ? -5.737 -7.280 3.363 1.00 83.06 194 ALA A CA 1
ATOM 1467 C C . ALA A 1 194 ? -6.508 -8.436 2.691 1.00 83.06 194 ALA A C 1
ATOM 1469 O O . ALA A 1 194 ? -6.440 -9.577 3.146 1.00 83.06 194 ALA A O 1
ATOM 1470 N N . LYS A 1 195 ? -7.252 -8.133 1.624 1.00 85.31 195 LYS A N 1
ATOM 1471 C CA . LYS A 1 195 ? -7.950 -9.073 0.738 1.00 85.31 195 LYS A CA 1
ATOM 1472 C C . LYS A 1 195 ? -7.694 -8.641 -0.707 1.00 85.31 195 LYS A C 1
ATOM 1474 O O . LYS A 1 195 ? -7.484 -7.445 -0.918 1.00 85.31 195 LYS A O 1
ATOM 1479 N N . PRO A 1 196 ? -7.743 -9.555 -1.690 1.00 91.75 196 PRO A N 1
ATOM 1480 C CA . PRO A 1 196 ? -7.651 -9.160 -3.084 1.00 91.75 196 PRO A CA 1
ATOM 1481 C C . PRO A 1 196 ? -8.713 -8.115 -3.448 1.00 91.75 196 PRO A C 1
ATOM 1483 O O . PRO A 1 196 ? -9.883 -8.268 -3.094 1.00 91.75 196 PRO A O 1
ATOM 1486 N N . VAL A 1 197 ? -8.306 -7.061 -4.150 1.00 93.12 197 VAL A N 1
ATOM 1487 C CA . VAL A 1 197 ? -9.194 -6.009 -4.680 1.00 93.12 197 VAL A CA 1
ATOM 1488 C C . VAL A 1 197 ? -8.967 -5.842 -6.179 1.00 93.12 197 VAL A C 1
ATOM 1490 O O . VAL A 1 197 ? -7.999 -6.369 -6.721 1.00 93.12 197 VAL A O 1
ATOM 1493 N N . ALA A 1 198 ? -9.836 -5.122 -6.885 1.00 94.69 198 ALA A N 1
ATOM 1494 C CA . ALA A 1 198 ? -9.591 -4.869 -8.302 1.00 94.69 198 ALA A CA 1
ATOM 1495 C C . ALA A 1 198 ? -8.376 -3.941 -8.500 1.00 94.69 198 ALA A C 1
ATOM 1497 O O . ALA A 1 198 ? -8.162 -2.995 -7.734 1.00 94.69 198 ALA A O 1
ATOM 1498 N N . ASN A 1 199 ? -7.599 -4.198 -9.554 1.00 97.38 199 ASN A N 1
ATOM 1499 C CA . ASN A 1 199 ? -6.497 -3.326 -9.957 1.00 97.38 199 ASN A CA 1
ATOM 1500 C C . ASN A 1 199 ? -7.025 -1.910 -10.248 1.00 97.38 199 ASN A C 1
ATOM 1502 O O . ASN A 1 199 ? -8.070 -1.740 -10.878 1.00 97.38 199 ASN A O 1
ATOM 1506 N N . GLY A 1 200 ? -6.306 -0.897 -9.768 1.00 93.50 200 GLY A N 1
ATOM 1507 C CA . GLY A 1 200 ? -6.657 0.515 -9.924 1.00 93.50 200 GLY A CA 1
ATOM 1508 C C . GLY A 1 200 ? -7.466 1.120 -8.778 1.00 93.50 200 GLY A C 1
ATOM 1509 O O . GLY A 1 200 ? -7.710 2.327 -8.809 1.00 93.50 200 GLY A O 1
ATOM 1510 N N . TYR A 1 201 ? -7.851 0.334 -7.765 1.00 93.31 201 TYR A N 1
ATOM 1511 C CA . TYR A 1 201 ? -8.462 0.871 -6.545 1.00 93.31 201 TYR A CA 1
ATOM 1512 C C . TYR A 1 201 ? -7.518 1.868 -5.867 1.00 93.31 201 TYR A C 1
ATOM 1514 O O . TYR A 1 201 ? -6.337 1.579 -5.672 1.00 93.31 201 TYR A O 1
ATOM 1522 N N . VAL A 1 202 ? -8.053 3.033 -5.507 1.00 90.69 202 VAL A N 1
ATOM 1523 C CA . VAL A 1 202 ? -7.320 4.098 -4.816 1.00 90.69 202 VAL A CA 1
ATOM 1524 C C . VAL A 1 202 ? -7.454 3.890 -3.309 1.00 90.69 202 VAL A C 1
ATOM 1526 O O . VAL A 1 202 ? -8.528 3.552 -2.808 1.00 90.69 202 VAL A O 1
ATOM 1529 N N . LEU A 1 203 ? -6.353 4.055 -2.580 1.00 86.31 203 LEU A N 1
ATOM 1530 C CA . LEU A 1 203 ? -6.389 4.173 -1.132 1.00 86.31 203 LEU A CA 1
ATOM 1531 C C . LEU A 1 203 ? -6.939 5.564 -0.795 1.00 86.31 203 LEU A C 1
ATOM 1533 O O . LEU A 1 203 ? -6.211 6.538 -0.980 1.00 86.31 203 LEU A O 1
ATOM 1537 N N . ALA A 1 204 ? -8.159 5.585 -0.236 1.00 75.62 204 ALA A N 1
ATOM 1538 C CA . ALA A 1 204 ? -8.975 6.752 0.149 1.00 75.62 204 ALA A CA 1
ATOM 1539 C C . ALA A 1 204 ? -9.985 7.238 -0.897 1.00 75.62 204 ALA A C 1
ATOM 1541 O O . ALA A 1 204 ? -9.613 7.390 -2.080 1.00 75.62 204 ALA A O 1
#